Protein AF-A0A968AZ17-F1 (afdb_monomer)

Solvent-accessible surface area (backbone atoms only — not comparable to full-atom values): 11684 Å² total; per-residue (Å²): 136,88,80,82,86,45,74,70,58,54,53,54,56,58,63,70,72,42,86,79,53,79,82,77,58,51,73,64,55,53,50,48,54,55,47,54,65,56,59,78,67,60,72,82,71,73,66,76,46,82,66,56,56,70,47,70,56,89,92,46,80,37,34,79,52,66,47,74,27,47,61,72,67,39,52,66,96,50,84,89,48,69,64,54,40,57,52,38,44,73,64,47,32,74,69,53,42,45,52,51,51,48,54,35,46,64,44,46,31,44,32,30,43,35,59,71,48,73,63,53,53,49,48,54,51,47,33,34,72,79,69,66,51,78,67,39,32,34,26,40,31,76,66,44,98,94,45,53,48,66,56,56,50,55,39,44,79,71,64,30,58,22,39,28,36,34,21,77,51,42,47,52,33,50,76,68,71,41,49,67,58,53,51,53,31,33,49,55,37,41,75,70,76,26,47,50,46,71,42,66,81,74,133

Sequence (203 aa):
MTEHFNRRSFLKKSLITSTTTALGLSLEEKALLAQEVKKSTVPQQEGSSKGMPMGKIGNIRISRLFAGGNLISSFAHSRDLVYVSSLLRNYFTDDKVMETLEICEETGINTAILRLDNHCIGLLKKYRNERGGGIQWIAQIKIKEKDLTSEAKKAIDNGAVGAYVHGGVADSFVKKGQVELLGKAVDFIKQNKVIGGVAGHSV

Structure (mmCIF, N/CA/C/O backbone):
data_AF-A0A968AZ17-F1
#
_entry.id   AF-A0A968AZ17-F1
#
loop_
_atom_site.group_PDB
_atom_site.id
_atom_site.type_symbol
_atom_site.label_atom_id
_atom_site.label_alt_id
_atom_site.label_comp_id
_atom_site.label_asym_id
_atom_site.label_entity_id
_atom_site.label_seq_id
_atom_site.pdbx_PDB_ins_code
_atom_site.Cartn_x
_atom_site.Cartn_y
_atom_site.Cartn_z
_atom_site.occupancy
_atom_site.B_iso_or_equiv
_atom_site.auth_seq_id
_atom_site.auth_comp_id
_atom_site.auth_asym_id
_atom_site.auth_atom_id
_atom_site.pdbx_PDB_model_num
ATOM 1 N N . MET A 1 1 ? 38.442 28.275 -29.040 1.00 35.44 1 MET A N 1
ATOM 2 C CA . MET A 1 1 ? 37.810 26.953 -29.225 1.00 35.44 1 MET A CA 1
ATOM 3 C C . MET A 1 1 ? 37.487 26.415 -27.846 1.00 35.44 1 MET A C 1
ATOM 5 O O . MET A 1 1 ? 38.400 26.210 -27.060 1.00 35.44 1 MET A O 1
ATOM 9 N N . THR A 1 2 ? 36.210 26.318 -27.502 1.00 42.59 2 THR A N 1
ATOM 10 C CA . THR A 1 2 ? 35.730 25.832 -26.203 1.00 42.59 2 THR A CA 1
ATOM 11 C C . THR A 1 2 ? 35.634 24.309 -26.253 1.00 42.59 2 THR A C 1
ATOM 13 O O . THR A 1 2 ? 34.776 23.765 -26.942 1.00 42.59 2 THR A O 1
ATOM 16 N N . GLU A 1 3 ? 36.538 23.607 -25.566 1.00 47.56 3 GLU A N 1
ATOM 17 C CA . GLU A 1 3 ? 36.460 22.148 -25.452 1.00 47.56 3 GLU A CA 1
ATOM 18 C C . GLU A 1 3 ? 35.326 21.739 -24.502 1.00 47.56 3 GLU A C 1
ATOM 20 O O . GLU A 1 3 ? 35.290 22.121 -23.331 1.00 47.56 3 GLU A O 1
ATOM 25 N N . HIS A 1 4 ? 34.398 20.927 -25.008 1.00 49.03 4 HIS A N 1
ATOM 26 C CA . HIS A 1 4 ? 33.353 20.300 -24.209 1.00 49.03 4 HIS A CA 1
ATOM 27 C C . HIS A 1 4 ? 33.951 19.227 -23.286 1.00 49.03 4 HIS A C 1
ATOM 29 O O . HIS A 1 4 ? 34.273 18.117 -23.712 1.00 49.03 4 HIS A O 1
ATOM 35 N N . PHE A 1 5 ? 34.040 19.531 -21.991 1.00 52.06 5 PHE A N 1
ATOM 36 C CA . PHE A 1 5 ? 34.287 18.525 -20.962 1.00 52.06 5 PHE A CA 1
ATOM 37 C C . PHE A 1 5 ? 33.043 17.648 -20.775 1.00 52.06 5 PHE A C 1
ATOM 39 O O . PHE A 1 5 ? 31.981 18.122 -20.378 1.00 52.06 5 PHE A O 1
ATOM 46 N N . ASN A 1 6 ? 33.176 16.346 -21.033 1.00 66.00 6 ASN A N 1
ATOM 47 C CA . ASN A 1 6 ? 32.157 15.344 -20.724 1.00 66.00 6 ASN A CA 1
ATOM 48 C C . ASN A 1 6 ? 32.661 14.462 -19.568 1.00 66.00 6 ASN A C 1
ATOM 50 O O . ASN A 1 6 ? 33.834 14.088 -19.539 1.00 66.00 6 ASN A O 1
ATOM 54 N N . ARG A 1 7 ? 31.773 14.075 -18.638 1.00 64.19 7 ARG A N 1
ATOM 55 C CA . ARG A 1 7 ? 32.042 13.124 -17.536 1.00 64.19 7 ARG A CA 1
ATOM 56 C C . ARG A 1 7 ? 32.861 11.907 -17.977 1.00 64.19 7 ARG A C 1
ATOM 58 O O . ARG A 1 7 ? 33.731 11.452 -17.242 1.00 64.19 7 ARG A O 1
ATOM 65 N N . ARG A 1 8 ? 32.633 11.406 -19.195 1.00 62.12 8 ARG A N 1
ATOM 66 C CA . ARG A 1 8 ? 33.353 10.247 -19.742 1.00 62.12 8 ARG A CA 1
ATOM 67 C C . ARG A 1 8 ? 34.833 10.523 -20.037 1.00 62.12 8 ARG A C 1
ATOM 69 O O . ARG A 1 8 ? 35.646 9.616 -19.884 1.00 62.12 8 ARG A O 1
ATOM 76 N N . SER A 1 9 ? 35.196 11.742 -20.449 1.00 58.91 9 SER A N 1
ATOM 77 C CA . SER A 1 9 ? 36.600 12.117 -20.685 1.00 58.91 9 SER A CA 1
ATOM 78 C C . SER A 1 9 ? 37.332 12.410 -19.375 1.00 58.91 9 SER A C 1
ATOM 80 O O . SER A 1 9 ? 38.499 12.044 -19.241 1.00 58.91 9 SER A O 1
ATOM 82 N N . PHE A 1 10 ? 36.630 12.974 -18.387 1.00 66.19 10 PHE A N 1
ATOM 83 C CA . PHE A 1 10 ? 37.149 13.178 -17.035 1.00 66.19 10 PHE A CA 1
ATOM 84 C C . PHE A 1 10 ? 37.482 11.843 -16.351 1.00 66.19 10 PHE A C 1
ATOM 86 O O . PHE A 1 10 ? 38.617 11.638 -15.934 1.00 66.19 10 PHE A O 1
ATOM 93 N N . LEU A 1 11 ? 36.547 10.884 -16.349 1.00 63.28 11 LEU A N 1
ATOM 94 C CA . LEU A 1 11 ? 36.758 9.561 -15.746 1.00 63.28 11 LEU A CA 1
ATOM 95 C C . LEU A 1 11 ? 37.878 8.767 -16.434 1.00 63.28 11 LEU A C 1
ATOM 97 O O . LEU A 1 11 ? 38.681 8.127 -15.760 1.00 63.28 11 LEU A O 1
ATOM 101 N N . LYS A 1 12 ? 37.987 8.851 -17.768 1.00 53.62 12 LYS A N 1
ATOM 102 C CA . LYS A 1 12 ? 39.098 8.228 -18.506 1.00 53.62 12 LYS A CA 1
ATOM 103 C C . LYS A 1 12 ? 40.454 8.835 -18.151 1.00 53.62 12 LYS A C 1
ATOM 105 O O . LYS A 1 12 ? 41.420 8.090 -18.036 1.00 53.62 12 LYS A O 1
ATOM 110 N N . LYS A 1 13 ? 40.539 10.158 -17.962 1.00 53.31 13 LYS A N 1
ATOM 111 C CA . LYS A 1 13 ? 41.785 10.807 -17.526 1.00 53.31 13 LYS A CA 1
ATOM 112 C C . LYS A 1 13 ? 42.127 10.469 -16.069 1.00 53.31 13 LYS A C 1
ATOM 114 O O . LYS A 1 13 ? 43.294 10.238 -15.787 1.00 53.31 13 LYS A O 1
ATOM 119 N N . SER A 1 14 ? 41.141 10.338 -15.178 1.00 55.78 14 SER A N 1
ATOM 120 C CA . SER A 1 14 ? 41.369 9.918 -13.782 1.00 55.78 14 SER A CA 1
ATOM 121 C C . SER A 1 14 ? 41.824 8.459 -13.631 1.00 55.78 14 SER A C 1
ATOM 123 O O . SER A 1 14 ? 42.525 8.147 -12.675 1.00 55.78 14 SER A O 1
ATOM 125 N N . LEU A 1 15 ? 41.476 7.576 -14.574 1.00 48.19 15 LEU A N 1
ATOM 126 C CA . LEU A 1 15 ? 41.877 6.159 -14.573 1.00 48.19 15 LEU A CA 1
ATOM 127 C C . LEU A 1 15 ? 43.318 5.907 -15.043 1.00 48.19 15 LEU A C 1
ATOM 129 O O . LEU A 1 15 ? 43.859 4.837 -14.788 1.00 48.19 15 LEU A O 1
ATOM 133 N N . ILE A 1 16 ? 43.946 6.861 -15.734 1.00 50.88 16 ILE A N 1
ATOM 134 C CA . ILE A 1 16 ? 45.327 6.703 -16.222 1.00 50.88 16 ILE A CA 1
ATOM 135 C C . ILE A 1 16 ? 46.339 7.164 -15.157 1.00 50.88 16 ILE A C 1
ATOM 137 O O . ILE A 1 16 ? 47.470 6.687 -15.132 1.00 50.88 16 ILE A O 1
ATOM 141 N N . THR A 1 17 ? 45.925 8.013 -14.211 1.00 46.31 17 THR A N 1
ATOM 142 C CA . THR A 1 17 ? 46.778 8.510 -13.115 1.00 46.31 17 THR A CA 1
ATOM 143 C C . THR A 1 17 ? 46.821 7.580 -11.890 1.00 46.31 17 THR A C 1
ATOM 145 O O . THR A 1 17 ? 47.506 7.881 -10.918 1.00 46.31 17 THR A O 1
ATOM 148 N N . SER A 1 18 ? 46.095 6.457 -11.893 1.00 49.00 18 SER A N 1
ATOM 149 C CA . SER A 1 18 ? 45.867 5.624 -10.700 1.00 49.00 18 SER A CA 1
ATOM 150 C C . SER A 1 18 ? 46.716 4.351 -10.609 1.00 49.00 18 SER A C 1
ATOM 152 O O . SER A 1 18 ? 46.566 3.600 -9.640 1.00 49.00 18 SER A O 1
ATOM 154 N N . THR A 1 19 ? 47.672 4.116 -11.515 1.00 46.34 19 THR A N 1
ATOM 155 C CA . THR A 1 19 ? 48.590 2.960 -11.410 1.00 46.34 19 THR A CA 1
ATOM 156 C C . THR A 1 19 ? 49.471 2.984 -10.150 1.00 46.34 19 THR A C 1
ATOM 158 O O . THR 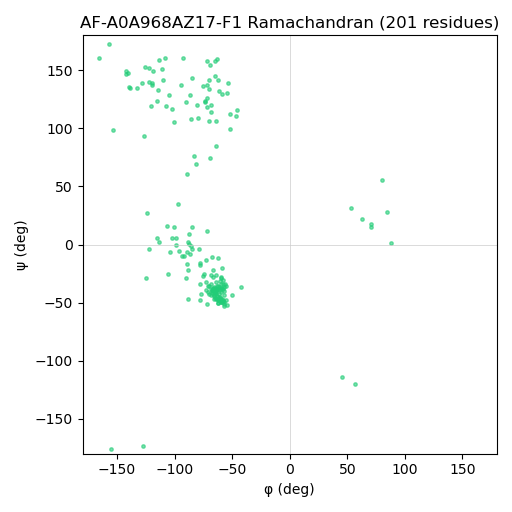A 1 19 ? 50.041 1.959 -9.790 1.00 46.34 19 THR A O 1
ATOM 161 N N . THR A 1 20 ? 49.513 4.096 -9.408 1.00 48.19 20 THR A N 1
ATOM 162 C CA . THR A 1 20 ? 50.185 4.227 -8.101 1.00 48.19 20 THR A CA 1
ATOM 163 C C . THR A 1 20 ? 49.263 4.102 -6.875 1.00 48.19 20 THR A C 1
ATOM 165 O O . THR A 1 20 ? 49.753 4.137 -5.749 1.00 48.19 20 THR A O 1
ATOM 168 N N . THR A 1 21 ? 47.948 3.893 -7.033 1.00 52.44 21 THR A N 1
ATOM 169 C CA . THR A 1 21 ? 46.980 3.902 -5.902 1.00 52.44 21 THR A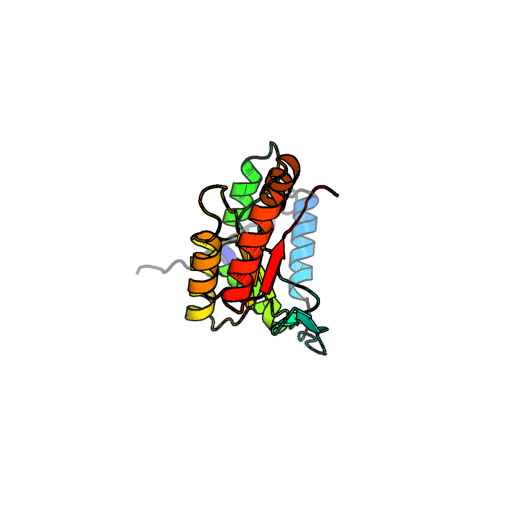 CA 1
ATOM 170 C C . THR A 1 21 ? 46.577 2.529 -5.349 1.00 52.44 21 THR A C 1
ATOM 172 O O . THR A 1 21 ? 45.763 2.453 -4.436 1.00 52.44 21 THR A O 1
ATOM 175 N N . ALA A 1 22 ? 47.171 1.421 -5.803 1.00 51.72 22 ALA A N 1
ATOM 176 C CA . ALA A 1 22 ? 46.832 0.089 -5.275 1.00 51.72 22 ALA A CA 1
ATOM 177 C C . ALA A 1 22 ? 47.372 -0.193 -3.849 1.00 51.72 22 ALA A C 1
ATOM 179 O O . ALA A 1 22 ? 46.952 -1.158 -3.197 1.00 51.72 22 ALA A O 1
ATOM 180 N N . LEU A 1 23 ? 48.298 0.633 -3.346 1.00 53.28 23 LEU A N 1
ATOM 181 C CA . LEU A 1 23 ? 48.961 0.427 -2.051 1.00 53.28 23 LEU A CA 1
ATOM 182 C C . LEU A 1 23 ? 48.228 1.064 -0.855 1.00 53.28 23 LEU A C 1
ATOM 184 O O . LEU A 1 23 ? 48.498 0.666 0.272 1.00 53.28 23 LEU A O 1
ATOM 188 N N . GLY A 1 24 ? 47.294 1.995 -1.083 1.00 56.09 24 GLY A N 1
ATOM 189 C CA . GLY A 1 24 ? 46.570 2.710 -0.017 1.00 56.09 24 GLY A CA 1
ATOM 190 C C . GLY A 1 24 ? 45.126 2.261 0.221 1.00 56.09 24 GLY A C 1
ATOM 191 O O . GLY A 1 24 ? 44.497 2.736 1.159 1.00 56.09 24 GLY A O 1
ATOM 192 N N . LEU A 1 25 ? 44.593 1.367 -0.617 1.00 61.06 25 LEU A N 1
ATOM 193 C CA . LEU A 1 25 ? 43.201 0.929 -0.511 1.00 61.06 25 LEU A CA 1
ATOM 194 C C . LEU A 1 25 ? 43.012 -0.034 0.660 1.00 61.06 25 LEU A C 1
ATOM 196 O O . LEU A 1 25 ? 43.799 -0.978 0.834 1.00 61.06 25 LEU A O 1
ATOM 200 N N . SER A 1 26 ? 41.934 0.176 1.415 1.00 73.19 26 SER A N 1
ATOM 201 C CA . SER A 1 26 ? 41.523 -0.744 2.473 1.00 73.19 26 SER A CA 1
ATOM 202 C C . SER A 1 26 ? 41.165 -2.114 1.881 1.00 73.19 26 SER A C 1
ATOM 204 O O . SER A 1 26 ? 40.875 -2.256 0.688 1.00 73.19 26 SER A O 1
ATOM 206 N N . LEU A 1 27 ? 41.182 -3.159 2.711 1.00 70.62 27 LEU A N 1
ATOM 207 C CA . LEU A 1 27 ? 40.769 -4.497 2.275 1.00 70.62 27 LEU A CA 1
ATOM 208 C C . LEU A 1 27 ? 39.324 -4.505 1.749 1.00 70.62 27 LEU A C 1
ATOM 210 O O . LEU A 1 27 ? 39.022 -5.255 0.823 1.00 70.62 27 LEU A O 1
ATOM 214 N N . GLU A 1 28 ? 38.465 -3.633 2.280 1.00 64.62 28 GLU A N 1
ATOM 215 C CA . GLU A 1 28 ? 37.084 -3.470 1.826 1.00 64.62 28 GLU A CA 1
ATOM 216 C C . GLU A 1 28 ? 37.003 -2.822 0.443 1.00 64.62 28 GLU A C 1
ATOM 218 O O . GLU A 1 28 ? 36.273 -3.318 -0.410 1.00 64.62 28 GLU A O 1
ATOM 223 N N . GLU A 1 29 ? 37.795 -1.783 0.165 1.00 66.25 29 GLU A N 1
ATOM 224 C CA . GLU A 1 29 ? 37.848 -1.166 -1.169 1.00 66.25 29 GLU A CA 1
ATOM 225 C C . GLU A 1 29 ? 38.416 -2.129 -2.215 1.00 66.25 29 GLU A C 1
ATOM 227 O O . GLU A 1 29 ? 37.909 -2.208 -3.334 1.00 66.25 29 GLU A O 1
ATOM 232 N N . LYS A 1 30 ? 39.420 -2.932 -1.845 1.00 71.19 30 LYS A N 1
ATOM 233 C CA . LYS A 1 30 ? 39.943 -3.996 -2.715 1.00 71.19 30 LYS A CA 1
ATOM 234 C C . LYS A 1 30 ? 38.895 -5.080 -2.975 1.00 71.19 30 LYS A C 1
ATOM 236 O O . LYS A 1 30 ? 38.782 -5.550 -4.107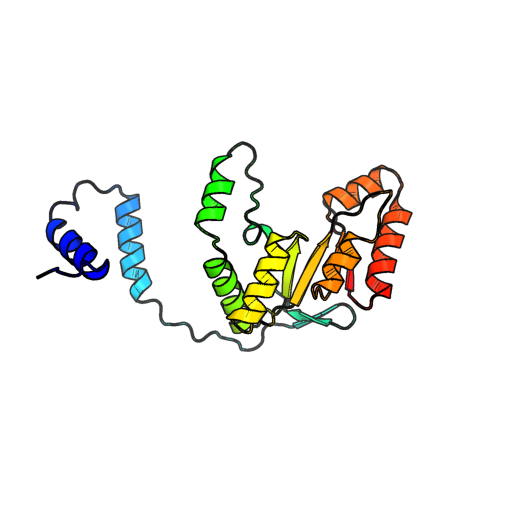 1.00 71.19 30 LYS A O 1
ATOM 241 N N . ALA A 1 31 ? 38.109 -5.451 -1.964 1.00 71.12 31 ALA A N 1
ATOM 242 C CA . ALA A 1 31 ? 37.016 -6.409 -2.108 1.00 71.12 31 ALA A CA 1
ATOM 243 C C . ALA A 1 31 ? 35.866 -5.858 -2.972 1.00 71.12 31 ALA A C 1
ATOM 245 O O . ALA A 1 31 ? 35.345 -6.587 -3.815 1.00 71.12 31 ALA A O 1
ATOM 246 N N . LEU A 1 32 ? 35.522 -4.574 -2.823 1.00 64.81 32 LEU A N 1
ATOM 247 C CA . LEU A 1 32 ? 34.521 -3.863 -3.627 1.00 64.81 32 LEU A CA 1
ATOM 248 C C . LEU A 1 32 ? 34.933 -3.761 -5.098 1.00 64.81 32 LEU A C 1
ATOM 250 O O . LEU A 1 32 ? 34.141 -4.106 -5.972 1.00 64.81 32 LEU A O 1
ATOM 254 N N . LEU A 1 33 ? 36.181 -3.380 -5.380 1.00 71.38 33 LEU A N 1
ATOM 255 C CA . LEU A 1 33 ? 36.714 -3.334 -6.746 1.00 71.38 33 LEU A CA 1
ATOM 256 C C . LEU A 1 33 ? 36.765 -4.731 -7.380 1.00 71.38 33 LEU A C 1
ATOM 258 O O . LEU A 1 33 ? 36.397 -4.905 -8.543 1.00 71.38 33 LEU A O 1
ATOM 262 N N . ALA A 1 34 ? 37.150 -5.752 -6.609 1.00 67.81 34 ALA A N 1
ATOM 263 C CA . ALA A 1 34 ? 37.092 -7.140 -7.062 1.00 67.81 34 ALA A CA 1
ATOM 264 C C . ALA A 1 34 ? 35.647 -7.600 -7.336 1.00 67.81 34 ALA A C 1
ATOM 266 O O . ALA A 1 34 ? 35.420 -8.392 -8.253 1.00 67.81 34 ALA A O 1
ATOM 267 N N . GLN A 1 35 ? 34.661 -7.089 -6.588 1.00 60.22 35 GLN A N 1
ATOM 268 C CA . GLN A 1 35 ? 33.237 -7.329 -6.828 1.00 60.22 35 GLN A CA 1
ATOM 269 C C . GLN A 1 35 ? 32.709 -6.584 -8.060 1.00 60.22 35 GLN A C 1
ATOM 271 O O . GLN A 1 35 ? 31.932 -7.174 -8.807 1.00 60.22 35 GLN A O 1
ATOM 276 N N . GLU A 1 36 ? 33.132 -5.344 -8.319 1.00 54.97 36 GLU A N 1
ATOM 277 C CA . GLU A 1 36 ? 32.738 -4.577 -9.514 1.00 54.97 36 GLU A CA 1
ATOM 278 C C . GLU A 1 36 ? 33.240 -5.223 -10.809 1.00 54.97 36 GLU A C 1
ATOM 280 O O . GLU A 1 36 ? 32.475 -5.365 -11.769 1.00 54.97 36 GLU A O 1
ATOM 285 N N . VAL A 1 37 ? 34.485 -5.711 -10.819 1.00 55.59 37 VAL A N 1
ATOM 286 C CA . VAL A 1 37 ? 35.038 -6.470 -11.955 1.00 55.59 37 VAL A CA 1
ATOM 287 C C . VAL A 1 37 ? 34.252 -7.769 -12.177 1.00 55.59 37 VAL A C 1
ATOM 289 O O . VAL A 1 37 ? 33.993 -8.147 -13.318 1.00 55.59 37 VAL A O 1
ATOM 292 N N . LYS A 1 38 ? 33.779 -8.417 -11.104 1.00 47.28 38 LYS A N 1
ATOM 293 C CA . LYS A 1 38 ? 32.927 -9.617 -11.179 1.00 47.28 38 LYS A CA 1
ATOM 294 C C . LYS A 1 38 ? 31.480 -9.318 -11.594 1.00 47.28 38 LYS A C 1
ATOM 296 O O . LYS A 1 38 ? 30.813 -10.186 -12.145 1.00 47.28 38 LYS A O 1
ATOM 301 N N . LYS A 1 39 ? 30.983 -8.101 -11.350 1.00 45.16 39 LYS A N 1
ATOM 302 C CA . LYS A 1 39 ? 29.610 -7.686 -11.690 1.00 45.16 39 LYS A CA 1
ATOM 303 C C . LYS A 1 39 ? 29.432 -7.365 -13.176 1.00 45.16 39 LYS A C 1
ATOM 305 O O . LYS A 1 39 ? 28.306 -7.349 -13.660 1.00 45.16 39 LYS A O 1
ATOM 310 N N . SER A 1 40 ? 30.533 -7.166 -13.904 1.00 44.47 40 SER A N 1
ATOM 311 C CA . SER A 1 40 ? 30.528 -6.895 -15.350 1.00 44.47 40 SER A CA 1
ATOM 312 C C . SER A 1 40 ? 30.330 -8.154 -16.210 1.00 44.47 40 SER A C 1
ATOM 314 O O . SER A 1 40 ? 30.201 -8.054 -17.425 1.00 44.47 40 SER A O 1
ATOM 316 N N . THR A 1 41 ? 30.268 -9.335 -15.587 1.00 39.88 41 THR A N 1
ATOM 317 C CA . THR A 1 41 ? 29.992 -10.628 -16.234 1.00 39.88 41 THR A CA 1
ATOM 318 C C . THR A 1 41 ? 28.804 -11.353 -15.606 1.00 39.88 41 THR A C 1
ATOM 320 O O . THR A 1 41 ? 28.725 -12.578 -15.670 1.00 39.88 41 THR A O 1
ATOM 323 N N . VAL A 1 42 ? 27.851 -10.626 -15.009 1.00 39.91 42 VAL A N 1
ATOM 324 C CA . VAL A 1 42 ? 26.532 -11.211 -14.735 1.00 39.91 42 VAL A CA 1
ATOM 325 C C . VAL A 1 42 ? 25.872 -11.421 -16.099 1.00 39.91 42 VAL A C 1
ATOM 327 O O . VAL A 1 42 ? 25.623 -10.428 -16.787 1.00 39.91 42 VAL A O 1
ATOM 330 N N . PRO A 1 43 ? 25.617 -12.670 -16.538 1.00 40.50 43 PRO A N 1
ATOM 331 C CA . PRO A 1 43 ? 24.778 -12.888 -17.703 1.00 40.50 43 PRO A CA 1
ATOM 332 C C . PRO A 1 43 ? 23.468 -12.171 -17.415 1.00 40.50 43 PRO A C 1
ATOM 334 O O . PRO A 1 43 ? 22.923 -12.338 -16.323 1.00 40.50 43 PRO A O 1
ATOM 337 N N . GLN A 1 44 ? 23.001 -11.355 -18.355 1.00 40.53 44 GLN A N 1
ATOM 338 C CA . GLN A 1 44 ? 21.656 -10.806 -18.323 1.00 40.53 44 GLN A CA 1
ATOM 339 C C . GLN A 1 44 ? 20.722 -12.002 -18.134 1.00 40.53 44 GLN A C 1
ATOM 341 O O . GLN A 1 44 ? 20.530 -12.793 -19.055 1.00 40.53 44 GLN A O 1
ATOM 346 N N . GLN A 1 45 ? 20.277 -12.227 -16.894 1.00 42.50 45 GLN A N 1
ATOM 347 C CA . GLN A 1 45 ? 19.336 -13.289 -16.603 1.00 42.50 45 GLN A CA 1
ATOM 348 C C . GLN A 1 45 ? 18.090 -12.877 -17.361 1.00 42.50 45 GLN A C 1
ATOM 350 O O . GLN A 1 45 ? 17.427 -11.917 -16.975 1.00 42.50 45 GLN A O 1
ATOM 355 N N . GLU A 1 46 ? 17.814 -13.562 -18.471 1.00 43.16 46 GLU A N 1
ATOM 356 C CA . GLU A 1 46 ? 16.477 -13.596 -19.035 1.00 43.16 46 GLU A CA 1
ATOM 357 C C . GLU A 1 46 ? 15.556 -13.883 -17.857 1.00 43.16 46 GLU A C 1
ATOM 359 O O . GLU A 1 46 ? 15.656 -14.942 -17.226 1.00 43.16 46 GLU A O 1
ATOM 364 N N . GLY A 1 47 ? 14.764 -12.880 -17.473 1.00 43.81 47 GLY A N 1
ATOM 365 C CA . GLY A 1 47 ? 13.849 -12.994 -16.358 1.00 43.81 47 GLY A CA 1
ATOM 366 C C . GLY A 1 47 ? 13.032 -14.250 -16.591 1.00 43.81 47 GLY A C 1
ATOM 367 O O . GLY A 1 47 ? 12.274 -14.337 -17.556 1.00 43.81 47 GLY A O 1
ATOM 368 N N . SER A 1 48 ? 13.231 -15.255 -15.742 1.00 48.22 48 SER A N 1
ATOM 369 C CA . SER A 1 48 ? 12.414 -16.458 -15.739 1.00 48.22 48 SER A CA 1
ATOM 370 C C . SER A 1 48 ? 11.026 -16.056 -15.240 1.00 48.22 48 SER A C 1
ATOM 372 O O . SER A 1 48 ? 10.634 -16.368 -14.119 1.00 48.22 48 SER A O 1
ATOM 374 N N . SER A 1 49 ? 10.253 -15.379 -16.085 1.00 52.66 49 SER A N 1
ATOM 375 C CA . SER A 1 49 ? 8.838 -15.074 -15.882 1.00 52.66 49 SER A CA 1
ATOM 376 C C . SER A 1 49 ? 7.963 -16.325 -16.022 1.00 52.66 49 SER A C 1
ATOM 378 O O . SER A 1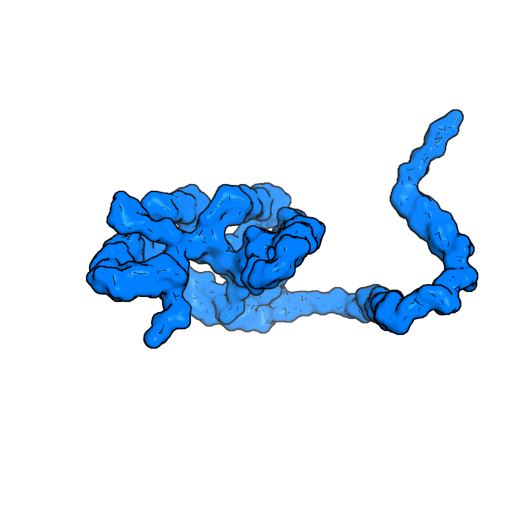 49 ? 6.735 -16.228 -16.048 1.00 52.66 49 SER A O 1
ATOM 380 N N . LYS A 1 50 ? 8.567 -17.527 -16.071 1.00 58.28 50 LYS A N 1
ATOM 381 C CA . LYS A 1 50 ? 7.863 -18.807 -15.980 1.00 58.28 50 LYS A CA 1
ATOM 382 C C . LYS A 1 50 ? 7.193 -18.940 -14.610 1.00 58.28 50 LYS A C 1
ATOM 384 O O . LYS A 1 50 ? 7.704 -19.575 -13.696 1.00 58.28 50 LYS A O 1
ATOM 389 N N . GLY A 1 51 ? 5.997 -18.365 -14.530 1.00 73.25 51 GLY A N 1
ATOM 390 C CA . GLY A 1 51 ? 4.956 -18.720 -13.582 1.00 73.25 51 GLY A CA 1
ATOM 391 C C . GLY A 1 51 ? 5.117 -18.138 -12.187 1.00 73.25 51 GLY A C 1
ATOM 392 O O . GLY A 1 51 ? 5.046 -18.914 -11.239 1.00 73.25 51 GLY A O 1
ATOM 393 N N . MET A 1 52 ? 5.248 -16.807 -12.040 1.00 92.31 52 MET A N 1
ATOM 394 C CA . MET A 1 52 ? 5.007 -16.163 -10.737 1.00 92.31 52 MET A CA 1
ATOM 395 C C . MET A 1 52 ? 3.705 -16.734 -10.152 1.00 92.31 52 MET A C 1
ATOM 397 O O . MET A 1 52 ? 2.644 -16.566 -10.768 1.00 92.31 52 MET A O 1
ATOM 401 N N . PRO A 1 53 ? 3.751 -17.445 -9.009 1.00 94.81 53 PRO A N 1
ATOM 402 C CA . PRO A 1 53 ? 2.548 -18.019 -8.443 1.00 94.81 53 PRO A CA 1
ATOM 403 C C . PRO A 1 53 ? 1.573 -16.898 -8.107 1.00 94.81 53 PRO A C 1
ATOM 405 O O . PRO A 1 53 ? 1.939 -15.908 -7.476 1.00 94.81 53 PRO A O 1
ATOM 408 N N . MET A 1 54 ? 0.321 -17.058 -8.521 1.00 95.94 54 MET A N 1
ATOM 409 C CA . MET A 1 54 ? -0.725 -16.068 -8.286 1.00 95.94 54 MET A CA 1
ATOM 410 C C . MET A 1 54 ? -1.740 -16.609 -7.283 1.00 95.94 54 MET A C 1
ATOM 412 O O . MET A 1 54 ? -1.974 -17.813 -7.176 1.00 95.94 54 MET A O 1
ATOM 416 N N . GLY A 1 55 ? -2.362 -15.703 -6.546 1.00 95.81 55 GLY A N 1
ATOM 417 C CA . GLY A 1 55 ? -3.537 -15.947 -5.728 1.00 95.81 55 GLY A CA 1
ATOM 418 C C . GLY A 1 55 ? -4.637 -14.944 -6.048 1.00 95.81 55 GLY A C 1
ATOM 419 O O . GLY A 1 55 ? -4.531 -14.132 -6.973 1.00 95.81 55 GLY A O 1
ATOM 420 N N . LYS A 1 56 ? -5.704 -15.000 -5.254 1.00 96.19 56 LYS A N 1
ATOM 421 C CA . LYS A 1 56 ? -6.802 -14.043 -5.312 1.00 96.19 56 LYS A CA 1
ATOM 422 C C . LYS A 1 56 ? -7.135 -13.572 -3.903 1.00 96.19 56 LYS A C 1
ATOM 424 O O . LYS A 1 56 ? -7.246 -14.400 -3.002 1.00 96.19 56 LYS A O 1
ATOM 429 N N . ILE A 1 57 ? -7.318 -12.269 -3.727 1.00 94.69 57 ILE A N 1
ATOM 430 C CA . ILE A 1 57 ? -7.933 -11.693 -2.526 1.00 94.69 57 ILE A CA 1
ATOM 431 C C . ILE A 1 57 ? -9.163 -10.932 -3.010 1.00 94.69 57 ILE A C 1
ATOM 433 O O . ILE A 1 57 ? -9.052 -10.044 -3.850 1.00 94.69 57 ILE A O 1
ATOM 437 N N . GLY A 1 58 ? -10.353 -11.322 -2.552 1.00 92.25 58 GLY A N 1
ATOM 438 C CA . GLY A 1 58 ? -11.603 -10.786 -3.093 1.00 92.25 58 GLY A CA 1
ATOM 439 C C . GLY A 1 58 ? -11.713 -10.998 -4.609 1.00 92.25 58 GLY A C 1
ATOM 440 O O . GLY A 1 58 ? -11.700 -12.131 -5.096 1.00 92.25 58 GLY A O 1
ATOM 441 N N . ASN A 1 59 ? -11.829 -9.908 -5.366 1.00 91.00 59 ASN A N 1
ATOM 442 C CA . ASN A 1 59 ? -11.900 -9.904 -6.829 1.00 91.00 59 ASN A CA 1
ATOM 443 C C . ASN A 1 59 ? -10.537 -9.709 -7.522 1.00 91.00 59 ASN A C 1
ATOM 445 O O . ASN A 1 59 ? -10.470 -9.930 -8.730 1.00 91.00 59 ASN A O 1
ATOM 449 N N . ILE A 1 60 ? -9.468 -9.361 -6.800 1.00 95.38 60 ILE A N 1
ATOM 450 C CA . ILE A 1 60 ? -8.176 -9.018 -7.408 1.00 95.38 60 ILE A CA 1
ATOM 451 C C . ILE A 1 60 ? -7.221 -10.214 -7.475 1.00 95.38 60 ILE A C 1
ATOM 453 O O . ILE A 1 60 ? -7.111 -11.002 -6.532 1.00 95.38 60 ILE A O 1
ATOM 457 N N . ARG A 1 61 ? -6.528 -10.359 -8.612 1.00 96.31 61 ARG A N 1
ATOM 458 C CA . ARG A 1 61 ? -5.485 -11.372 -8.834 1.00 96.31 61 ARG A CA 1
ATOM 459 C C . ARG A 1 61 ? -4.135 -10.790 -8.425 1.00 96.31 61 ARG A C 1
ATOM 461 O O . ARG A 1 61 ? -3.714 -9.775 -8.976 1.00 96.31 61 ARG A O 1
ATOM 468 N N . ILE A 1 62 ? -3.451 -11.450 -7.499 1.00 96.88 62 ILE A N 1
ATOM 469 C CA . ILE A 1 62 ? -2.258 -10.920 -6.827 1.00 96.88 62 ILE A CA 1
ATOM 470 C C . ILE A 1 62 ? -1.113 -11.934 -6.910 1.00 96.88 62 ILE A C 1
ATOM 472 O O . ILE A 1 62 ? -1.348 -13.131 -6.747 1.00 96.88 62 ILE A O 1
ATOM 476 N N . SER A 1 63 ? 0.115 -11.480 -7.154 1.00 97.19 63 SER A N 1
ATOM 477 C CA . SER A 1 63 ? 1.332 -12.304 -7.082 1.00 97.19 63 SER A CA 1
ATOM 478 C C . SER A 1 63 ? 1.597 -12.799 -5.662 1.00 97.19 63 SER A C 1
ATOM 480 O O . SER A 1 63 ? 1.350 -12.085 -4.708 1.00 97.19 63 SER A O 1
ATOM 482 N N . ARG A 1 64 ? 2.125 -14.009 -5.458 1.00 95.19 64 ARG A N 1
ATOM 483 C CA . ARG A 1 64 ? 2.425 -14.529 -4.103 1.00 95.19 64 ARG A CA 1
ATOM 484 C C . ARG A 1 64 ? 3.564 -13.788 -3.391 1.00 95.19 64 ARG A C 1
ATOM 486 O O . ARG A 1 64 ? 3.738 -13.979 -2.192 1.00 95.19 64 ARG A O 1
ATOM 493 N N . LEU A 1 65 ? 4.292 -12.937 -4.111 1.00 95.69 65 LEU A N 1
ATOM 494 C CA . LEU A 1 65 ? 5.286 -12.001 -3.595 1.00 95.69 65 LEU A CA 1
ATOM 495 C C . LEU A 1 65 ? 4.869 -10.568 -3.942 1.00 95.69 65 LEU A C 1
ATOM 497 O O . LEU A 1 65 ? 4.389 -10.332 -5.051 1.00 95.69 65 LEU A O 1
ATOM 501 N N . PHE A 1 66 ? 5.009 -9.633 -2.999 1.00 96.19 66 PHE A N 1
ATOM 502 C CA . PHE A 1 66 ? 4.619 -8.229 -3.167 1.00 96.19 66 PHE A CA 1
ATOM 503 C C . PHE A 1 66 ? 5.846 -7.322 -3.013 1.00 96.19 66 PHE A C 1
ATOM 505 O O . PHE A 1 66 ? 6.735 -7.612 -2.210 1.00 96.19 66 PHE A O 1
ATOM 512 N N . ALA A 1 67 ? 5.859 -6.181 -3.701 1.00 95.75 67 ALA A N 1
ATOM 513 C CA . ALA A 1 67 ? 6.849 -5.135 -3.456 1.00 95.75 67 ALA A CA 1
ATOM 514 C C . ALA A 1 67 ? 6.537 -4.393 -2.139 1.00 95.75 67 ALA A C 1
ATOM 516 O O . ALA A 1 67 ? 5.444 -3.849 -1.955 1.00 95.75 67 ALA A O 1
ATOM 517 N N . GLY A 1 68 ? 7.488 -4.384 -1.201 1.00 92.88 68 GLY A N 1
ATOM 518 C CA . GLY A 1 68 ? 7.350 -3.718 0.099 1.00 92.88 68 GLY A CA 1
ATOM 519 C C . GLY A 1 68 ? 7.705 -2.226 0.057 1.00 92.88 68 GLY A C 1
ATOM 520 O O . GLY A 1 68 ? 8.642 -1.819 -0.622 1.00 92.88 68 GLY A O 1
ATOM 521 N N . GLY A 1 69 ? 6.978 -1.400 0.818 1.00 88.56 69 GLY A N 1
ATOM 522 C CA . GLY A 1 69 ? 7.021 0.059 0.667 1.00 88.56 69 GLY A CA 1
ATOM 523 C C . GLY A 1 69 ? 7.944 0.867 1.581 1.00 88.56 69 GLY A C 1
ATOM 524 O O . GLY A 1 69 ? 8.040 2.077 1.391 1.00 88.56 69 GLY A O 1
ATOM 525 N N . ASN A 1 70 ? 8.622 0.277 2.571 1.00 85.62 70 ASN A N 1
ATOM 526 C CA . ASN A 1 70 ? 9.408 1.070 3.536 1.00 85.62 70 ASN A CA 1
ATOM 527 C C . ASN A 1 70 ? 10.548 1.846 2.859 1.00 85.62 70 ASN A C 1
ATOM 529 O O . ASN A 1 70 ? 10.634 3.063 3.013 1.00 85.62 70 ASN A O 1
ATOM 533 N N . LEU A 1 71 ? 11.356 1.162 2.043 1.00 83.44 71 LEU A N 1
ATOM 534 C CA . LEU A 1 71 ? 12.467 1.779 1.309 1.00 83.44 71 LEU A CA 1
ATOM 535 C C . LEU A 1 71 ? 11.965 2.741 0.226 1.00 83.44 71 LEU A C 1
ATOM 537 O O . LEU A 1 71 ? 12.502 3.832 0.081 1.00 83.44 71 LEU A O 1
ATOM 541 N N . ILE A 1 72 ? 10.866 2.377 -0.443 1.00 83.25 72 ILE A N 1
ATOM 542 C CA . ILE A 1 72 ? 10.173 3.214 -1.434 1.00 83.25 72 ILE A CA 1
ATOM 543 C C . ILE A 1 72 ? 9.695 4.533 -0.815 1.00 83.25 72 ILE A C 1
ATOM 545 O O . ILE A 1 72 ? 9.776 5.582 -1.437 1.00 83.25 72 ILE A O 1
ATOM 549 N N . SER A 1 73 ? 9.237 4.499 0.435 1.00 72.88 73 SER A N 1
ATOM 550 C CA . SER A 1 73 ? 8.817 5.695 1.171 1.00 72.88 73 SER A CA 1
ATOM 551 C C . SER A 1 73 ? 9.951 6.407 1.916 1.00 72.88 73 SER A C 1
ATOM 553 O O . SER A 1 73 ? 9.689 7.311 2.714 1.00 72.88 73 SER A O 1
ATOM 555 N N . SER A 1 74 ? 11.208 6.005 1.687 1.00 71.88 74 SER A N 1
ATOM 556 C CA . SER A 1 74 ? 12.392 6.534 2.377 1.00 71.88 74 SER A CA 1
ATOM 557 C C . SER A 1 74 ? 12.296 6.476 3.910 1.00 71.88 74 SER A C 1
ATOM 559 O O . SER A 1 74 ? 12.826 7.339 4.616 1.00 71.88 74 SER A O 1
ATOM 561 N N . PHE A 1 75 ? 11.592 5.474 4.443 1.00 68.94 75 PHE A N 1
ATOM 562 C CA . PHE A 1 75 ? 11.353 5.324 5.872 1.00 68.94 75 PHE A CA 1
ATOM 563 C C . PHE A 1 75 ? 12.174 4.163 6.444 1.00 68.94 75 PHE A C 1
ATOM 565 O O . PHE A 1 75 ? 11.988 3.007 6.061 1.00 68.94 75 PHE A O 1
ATOM 572 N N . ALA A 1 76 ? 13.058 4.471 7.395 1.00 72.38 76 ALA A N 1
ATOM 573 C CA . ALA A 1 76 ? 13.818 3.486 8.160 1.00 72.38 76 ALA A CA 1
ATOM 574 C C . ALA A 1 76 ? 13.428 3.507 9.636 1.00 72.38 76 ALA A C 1
ATOM 576 O O . ALA A 1 76 ? 13.441 4.552 10.284 1.00 72.38 76 ALA A O 1
ATOM 577 N N . HIS A 1 77 ? 13.193 2.323 10.198 1.00 71.94 77 HIS A N 1
ATOM 578 C CA . HIS A 1 77 ? 13.156 2.125 11.645 1.00 71.94 77 HIS A CA 1
ATOM 579 C C . HIS A 1 77 ? 14.585 1.990 12.193 1.00 71.94 77 HIS A C 1
ATOM 581 O O . HIS A 1 77 ? 15.001 0.909 12.595 1.00 71.94 77 HIS A O 1
ATOM 587 N N . SER A 1 78 ? 15.361 3.076 12.179 1.00 71.12 78 SER A N 1
ATOM 588 C CA . SER A 1 78 ? 16.794 3.045 12.513 1.00 71.12 78 SER A CA 1
ATOM 589 C C . SER A 1 78 ? 17.142 3.505 13.935 1.00 71.12 78 SER A C 1
ATOM 591 O O . SER A 1 78 ? 18.314 3.747 14.218 1.00 71.12 78 SER A O 1
ATOM 593 N N . ARG A 1 79 ? 16.149 3.592 14.839 1.00 74.62 79 ARG A N 1
ATOM 594 C CA . ARG A 1 79 ? 16.298 4.109 16.218 1.00 74.62 79 ARG A CA 1
ATOM 595 C C . ARG A 1 79 ? 17.116 5.413 16.210 1.00 74.62 79 ARG A C 1
ATOM 597 O O . ARG A 1 79 ? 16.670 6.382 15.605 1.00 74.62 79 ARG A O 1
ATOM 604 N N . ASP A 1 80 ? 18.308 5.404 16.804 1.00 76.88 80 ASP A N 1
ATOM 605 C CA . ASP A 1 80 ? 19.163 6.583 16.994 1.00 76.88 80 ASP A CA 1
ATOM 606 C C . ASP A 1 80 ? 20.062 6.901 15.783 1.00 76.88 80 ASP A C 1
ATOM 608 O O . ASP A 1 80 ? 20.758 7.916 15.761 1.00 76.88 80 ASP A O 1
ATOM 612 N N . LEU A 1 81 ? 20.056 6.066 14.736 1.00 78.62 81 LEU A N 1
ATOM 613 C CA . LEU A 1 81 ? 20.864 6.286 13.534 1.00 78.62 81 LEU A CA 1
ATOM 614 C C . LEU A 1 81 ? 20.149 7.248 12.575 1.00 78.62 81 LEU A C 1
ATOM 616 O O . LEU A 1 81 ? 19.578 6.846 11.554 1.00 78.62 81 LEU A O 1
ATOM 620 N N . VAL A 1 82 ? 20.189 8.539 12.911 1.00 74.81 82 VAL A N 1
ATOM 621 C CA . VAL A 1 82 ? 19.516 9.625 12.171 1.00 74.81 82 VAL A CA 1
ATOM 622 C C . VAL A 1 82 ? 19.967 9.699 10.703 1.00 74.81 82 VAL A C 1
ATOM 624 O O . VAL A 1 82 ? 19.158 9.979 9.817 1.00 74.81 82 VAL A O 1
ATOM 627 N N . TYR A 1 83 ? 21.233 9.379 10.413 1.00 81.38 83 TYR A N 1
ATOM 628 C CA . TYR A 1 83 ? 21.794 9.452 9.057 1.00 81.38 83 TYR A CA 1
ATOM 629 C C . TYR A 1 83 ? 21.184 8.438 8.075 1.00 81.38 83 TYR A C 1
ATOM 631 O O . TYR A 1 83 ? 21.226 8.663 6.865 1.00 81.38 83 TYR A O 1
ATOM 639 N N . VAL A 1 84 ? 20.591 7.341 8.563 1.00 81.62 84 VAL A N 1
ATOM 640 C CA . VAL A 1 84 ? 20.071 6.258 7.708 1.00 81.62 84 VAL A CA 1
ATOM 641 C C . VAL A 1 84 ? 18.936 6.757 6.821 1.00 81.62 84 VAL A C 1
ATOM 643 O O . VAL A 1 84 ? 18.896 6.438 5.638 1.00 81.62 84 VAL A O 1
ATOM 646 N N . SER A 1 85 ? 18.051 7.606 7.346 1.00 75.81 85 SER A N 1
ATOM 647 C CA . SER A 1 85 ? 16.967 8.186 6.542 1.00 75.81 85 SER A CA 1
ATOM 648 C C . SER A 1 85 ? 17.498 9.068 5.407 1.00 75.81 85 SER A C 1
ATOM 650 O O . SER A 1 85 ? 16.923 9.085 4.321 1.00 75.81 85 SER A O 1
ATOM 652 N N . SER A 1 86 ? 18.597 9.792 5.635 1.00 81.19 86 SER A N 1
ATOM 653 C CA . SER A 1 86 ? 19.249 10.598 4.598 1.00 81.19 86 SER A CA 1
ATOM 654 C C . SER A 1 86 ? 19.944 9.718 3.561 1.00 81.19 86 SER A C 1
ATOM 656 O O . SER A 1 86 ? 19.831 9.983 2.367 1.00 81.19 86 SER A O 1
ATOM 658 N N . LEU A 1 87 ? 20.615 8.647 3.989 1.00 85.00 87 LEU A N 1
ATOM 659 C CA . LEU A 1 87 ? 21.242 7.687 3.079 1.00 85.00 87 LEU A CA 1
ATOM 660 C C . LEU A 1 87 ? 20.200 7.025 2.167 1.00 85.00 87 LEU A C 1
ATOM 662 O O . LEU A 1 87 ? 20.384 6.985 0.953 1.00 85.00 87 LEU A O 1
ATOM 666 N N . LEU A 1 88 ? 19.079 6.578 2.741 1.00 84.50 88 LEU A N 1
ATOM 667 C CA . LEU A 1 88 ? 17.997 5.967 1.975 1.00 84.50 88 LEU A CA 1
ATOM 668 C C . LEU A 1 88 ? 17.420 6.923 0.934 1.00 84.50 88 LEU A C 1
ATOM 670 O O . LEU A 1 88 ? 17.278 6.514 -0.208 1.00 84.50 88 LEU A O 1
ATOM 674 N N . ARG A 1 89 ? 17.159 8.192 1.269 1.00 80.50 89 ARG A N 1
ATOM 675 C CA . ARG A 1 89 ? 16.647 9.168 0.285 1.00 80.50 89 ARG A CA 1
ATOM 676 C C . ARG A 1 89 ? 17.601 9.400 -0.884 1.00 80.50 89 ARG A C 1
ATOM 678 O O . ARG A 1 89 ? 17.149 9.608 -2.002 1.00 80.50 89 ARG A O 1
ATOM 685 N N . ASN A 1 90 ? 18.909 9.390 -0.627 1.00 86.69 90 ASN A N 1
ATOM 686 C CA . ASN A 1 90 ? 19.907 9.590 -1.679 1.00 86.69 90 ASN A CA 1
ATOM 687 C C . ASN A 1 90 ? 20.079 8.351 -2.569 1.00 86.69 90 ASN A C 1
ATOM 689 O O . ASN A 1 90 ? 20.452 8.487 -3.730 1.00 86.69 90 ASN A O 1
ATOM 693 N N . TYR A 1 91 ? 19.813 7.154 -2.040 1.00 87.50 91 TYR A N 1
ATOM 694 C CA . TYR A 1 91 ? 19.912 5.905 -2.795 1.00 87.50 91 TYR A CA 1
ATOM 695 C C . TYR A 1 91 ? 18.605 5.542 -3.520 1.00 87.50 91 TYR A C 1
ATOM 697 O O . TYR A 1 91 ? 18.613 5.222 -4.707 1.00 87.50 91 TYR A O 1
ATOM 705 N N . PHE A 1 92 ? 17.473 5.623 -2.820 1.00 89.25 92 PHE A N 1
ATOM 706 C CA . PHE A 1 92 ? 16.128 5.334 -3.319 1.00 89.25 92 PHE A CA 1
ATOM 707 C C . PHE A 1 92 ? 15.495 6.590 -3.918 1.00 89.25 92 PHE A C 1
ATOM 709 O O . PHE A 1 92 ? 14.466 7.077 -3.453 1.00 89.25 92 PHE A O 1
ATOM 716 N N . THR A 1 93 ? 16.137 7.125 -4.956 1.00 92.06 93 THR A N 1
ATOM 717 C CA . THR A 1 93 ? 15.556 8.195 -5.773 1.00 92.06 93 THR A CA 1
ATOM 718 C C . THR A 1 93 ? 14.314 7.690 -6.508 1.00 92.06 93 THR A C 1
ATOM 720 O O . THR A 1 93 ? 14.189 6.490 -6.756 1.00 92.06 93 THR A O 1
ATOM 723 N N . ASP A 1 94 ? 13.424 8.595 -6.925 1.00 93.25 94 ASP A N 1
ATOM 724 C CA . ASP A 1 94 ? 12.226 8.235 -7.698 1.00 93.25 94 ASP A CA 1
ATOM 725 C C . ASP A 1 94 ? 12.561 7.338 -8.898 1.00 93.25 94 ASP A C 1
ATOM 727 O O . ASP A 1 94 ? 11.892 6.335 -9.125 1.00 93.25 94 ASP A O 1
ATOM 731 N N . ASP A 1 95 ? 13.629 7.651 -9.637 1.00 94.56 95 ASP A N 1
ATOM 732 C CA . ASP A 1 95 ? 14.027 6.876 -10.814 1.00 94.56 95 ASP A CA 1
ATOM 733 C C . ASP A 1 95 ? 14.498 5.465 -10.457 1.00 94.56 95 ASP A C 1
ATOM 735 O O . ASP A 1 95 ? 14.176 4.521 -11.182 1.00 94.56 95 ASP A O 1
ATOM 739 N N . LYS A 1 96 ? 15.212 5.305 -9.334 1.00 94.75 96 LYS A N 1
ATOM 740 C CA . LYS A 1 96 ? 15.624 3.987 -8.833 1.00 94.75 96 LYS A CA 1
ATOM 741 C C . LYS A 1 96 ? 14.465 3.185 -8.280 1.00 94.75 96 LYS A C 1
ATOM 743 O O . LYS A 1 96 ? 14.415 1.967 -8.459 1.00 94.75 96 LYS A O 1
ATOM 748 N N . VAL A 1 97 ? 13.514 3.852 -7.642 1.00 95.19 97 VAL A N 1
ATOM 749 C CA . VAL A 1 97 ? 12.294 3.199 -7.193 1.00 95.19 97 VAL A CA 1
ATOM 750 C C . VAL A 1 97 ? 11.467 2.729 -8.390 1.00 95.19 97 VAL A C 1
ATOM 752 O O . VAL A 1 97 ? 11.056 1.575 -8.406 1.00 95.19 97 VAL A O 1
ATOM 755 N N . MET A 1 98 ? 11.269 3.566 -9.408 1.00 96.50 98 MET A N 1
ATOM 756 C CA . MET A 1 98 ? 10.542 3.186 -10.624 1.00 96.50 98 MET A CA 1
ATOM 757 C C . MET A 1 98 ? 11.222 2.034 -11.379 1.00 96.50 98 MET A C 1
ATOM 759 O O . MET A 1 98 ? 10.542 1.086 -11.746 1.00 96.50 98 MET A O 1
ATOM 763 N N . GLU A 1 99 ? 12.554 2.050 -11.509 1.00 96.31 99 GLU A N 1
ATOM 764 C CA . GLU A 1 99 ? 13.338 0.921 -12.053 1.00 96.31 99 GLU A CA 1
ATOM 765 C C . GLU A 1 99 ? 13.111 -0.372 -11.248 1.00 96.31 99 GLU A C 1
ATOM 767 O O . GLU A 1 99 ? 12.985 -1.457 -11.804 1.00 96.31 99 GLU A O 1
ATOM 772 N N . THR A 1 100 ? 12.990 -0.270 -9.922 1.00 95.94 100 THR A N 1
ATOM 773 C CA . THR A 1 100 ? 12.685 -1.431 -9.071 1.00 95.94 100 THR A CA 1
ATOM 774 C C . THR A 1 100 ? 11.268 -1.960 -9.312 1.00 95.94 100 THR A C 1
ATOM 776 O O . THR A 1 100 ? 11.063 -3.174 -9.306 1.00 95.94 100 THR A O 1
ATOM 779 N N . LEU A 1 101 ? 10.286 -1.074 -9.508 1.00 96.81 101 LEU A N 1
ATOM 780 C CA . LEU A 1 101 ? 8.906 -1.463 -9.816 1.00 96.81 101 LEU A CA 1
ATOM 781 C C . LEU A 1 101 ? 8.808 -2.124 -11.200 1.00 96.81 101 LEU A C 1
ATOM 783 O O . LEU A 1 101 ? 8.114 -3.129 -11.320 1.00 96.81 101 LEU A O 1
ATOM 787 N N . GLU A 1 102 ? 9.562 -1.642 -12.189 1.00 97.19 102 GLU A N 1
ATOM 788 C CA . GLU A 1 102 ? 9.700 -2.285 -13.505 1.00 97.19 102 GLU A CA 1
ATOM 789 C C . GLU A 1 102 ? 10.209 -3.713 -13.378 1.00 97.1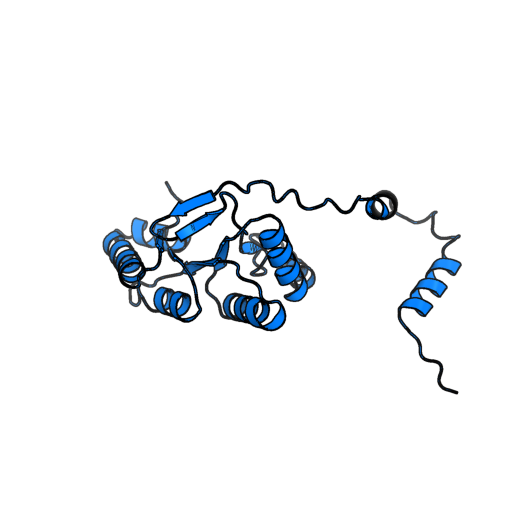9 102 GLU A C 1
ATOM 791 O O . GLU A 1 102 ? 9.548 -4.641 -13.834 1.00 97.19 102 GLU A O 1
ATOM 796 N N . ILE A 1 103 ? 11.330 -3.909 -12.680 1.00 96.06 103 ILE A N 1
ATOM 797 C CA . ILE A 1 103 ? 11.910 -5.243 -12.470 1.00 96.06 103 ILE A CA 1
ATOM 798 C C . ILE A 1 103 ? 10.907 -6.159 -11.752 1.00 96.06 103 ILE A C 1
ATOM 800 O O . ILE A 1 103 ? 10.802 -7.351 -12.049 1.00 96.06 103 ILE A O 1
ATOM 804 N N . CYS A 1 104 ? 10.1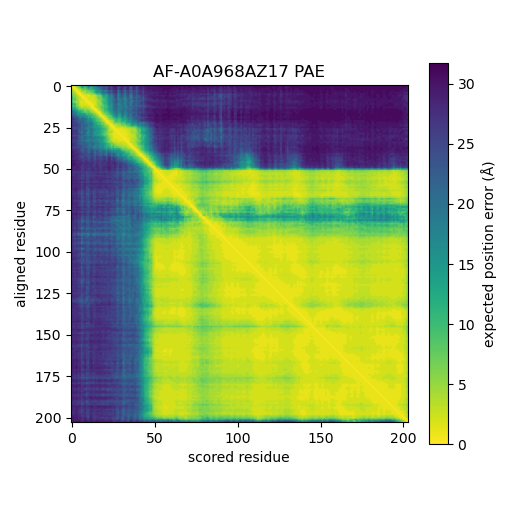38 -5.618 -10.803 1.00 96.12 104 CYS A N 1
ATOM 805 C CA . CYS A 1 104 ? 9.061 -6.359 -10.152 1.00 96.12 104 CYS A CA 1
ATOM 806 C C . CYS A 1 104 ? 8.013 -6.825 -11.180 1.00 96.12 104 CYS A C 1
ATOM 808 O O . CYS A 1 104 ? 7.689 -8.012 -11.220 1.00 96.12 104 CYS A O 1
ATOM 810 N N . GLU A 1 105 ? 7.525 -5.937 -12.044 1.00 96.06 105 GLU A N 1
ATOM 811 C CA . GLU A 1 105 ? 6.544 -6.291 -13.078 1.00 96.06 105 GLU A CA 1
ATOM 812 C C . GLU A 1 105 ? 7.106 -7.275 -14.116 1.00 96.06 105 GLU A C 1
ATOM 814 O O . GLU A 1 105 ? 6.446 -8.269 -14.429 1.00 96.06 105 GLU A O 1
ATOM 819 N N . GLU A 1 106 ? 8.344 -7.082 -14.576 1.00 95.44 106 GLU A N 1
ATOM 820 C CA . GLU A 1 106 ? 9.050 -7.980 -15.506 1.00 95.44 106 GLU A CA 1
ATOM 821 C C . GLU A 1 106 ? 9.226 -9.398 -14.937 1.00 95.44 106 GLU A C 1
ATOM 823 O O . GLU A 1 106 ? 9.191 -10.391 -15.669 1.00 95.44 106 GLU A O 1
ATOM 828 N N . THR A 1 107 ? 9.360 -9.513 -13.614 1.00 95.19 107 THR A N 1
ATOM 829 C CA . THR A 1 107 ? 9.443 -10.798 -12.898 1.00 95.19 107 THR A CA 1
ATOM 830 C C . THR A 1 107 ? 8.074 -11.364 -12.497 1.00 95.19 107 THR A C 1
ATOM 832 O O . THR A 1 107 ? 7.989 -12.435 -11.889 1.00 95.19 107 THR A O 1
ATOM 835 N N . GLY A 1 108 ? 6.982 -10.689 -12.866 1.00 95.62 108 GLY A N 1
ATOM 836 C CA . GLY A 1 108 ? 5.601 -11.114 -12.633 1.00 95.62 108 GLY A CA 1
ATOM 837 C C . GLY A 1 108 ? 5.005 -10.681 -11.290 1.00 95.62 108 GLY A C 1
ATOM 838 O O . GLY A 1 108 ? 3.848 -11.014 -11.012 1.00 95.62 108 GLY A O 1
ATOM 839 N N . ILE A 1 109 ? 5.742 -9.940 -10.454 1.00 97.19 109 ILE A N 1
ATOM 840 C CA . ILE A 1 109 ? 5.181 -9.283 -9.266 1.00 97.19 109 ILE A CA 1
ATOM 841 C C . ILE A 1 109 ? 4.248 -8.177 -9.745 1.00 97.19 109 ILE A C 1
ATOM 843 O O . ILE A 1 109 ? 4.670 -7.239 -10.409 1.00 97.19 109 ILE A O 1
ATOM 847 N N . ASN A 1 110 ? 2.974 -8.252 -9.371 1.00 97.56 110 ASN A N 1
ATOM 848 C CA . ASN A 1 110 ? 1.971 -7.314 -9.874 1.00 97.56 110 ASN A CA 1
ATOM 849 C C . ASN A 1 110 ? 1.401 -6.384 -8.802 1.00 97.56 110 ASN A C 1
ATOM 851 O O . ASN A 1 110 ? 0.476 -5.632 -9.100 1.00 97.56 110 ASN A O 1
ATOM 855 N N . THR A 1 111 ? 1.885 -6.470 -7.560 1.00 98.06 111 THR A N 1
ATOM 856 C CA . THR A 1 111 ? 1.307 -5.753 -6.417 1.00 98.06 111 THR A CA 1
ATOM 857 C C . THR A 1 111 ? 2.382 -5.195 -5.493 1.00 98.06 111 THR A C 1
ATOM 859 O O . THR A 1 111 ? 3.329 -5.892 -5.123 1.00 98.06 111 THR A O 1
ATOM 862 N N . ALA A 1 112 ? 2.191 -3.948 -5.071 1.00 97.56 112 ALA A N 1
ATOM 863 C CA . ALA A 1 112 ? 2.999 -3.244 -4.089 1.00 97.56 112 ALA A CA 1
ATOM 864 C C . ALA A 1 112 ? 2.153 -2.820 -2.878 1.00 97.56 112 ALA A C 1
ATOM 866 O O . ALA A 1 112 ? 1.031 -2.319 -3.022 1.00 97.56 112 ALA A O 1
ATOM 867 N N . ILE A 1 113 ? 2.713 -2.967 -1.675 1.00 97.00 113 ILE A N 1
ATOM 868 C CA . ILE A 1 113 ? 2.158 -2.389 -0.445 1.00 97.00 113 ILE A CA 1
ATOM 869 C C . ILE A 1 113 ? 2.938 -1.124 -0.117 1.00 97.00 113 ILE A C 1
ATOM 871 O O . ILE A 1 113 ? 4.060 -1.196 0.387 1.00 97.00 113 ILE A O 1
ATOM 875 N N . LEU A 1 114 ? 2.321 0.031 -0.355 1.00 96.19 114 LEU A N 1
ATOM 876 C CA . LEU A 1 114 ? 2.908 1.336 -0.049 1.00 96.19 114 LEU A CA 1
ATOM 877 C C . LEU A 1 114 ? 2.001 2.110 0.904 1.00 96.19 114 LEU A C 1
ATOM 879 O O . LEU A 1 114 ? 0.779 1.940 0.908 1.00 96.19 114 LEU A O 1
ATOM 883 N N . ARG A 1 115 ? 2.597 2.988 1.704 1.00 95.62 115 ARG A N 1
ATOM 884 C CA . ARG A 1 115 ? 1.846 3.889 2.578 1.00 95.62 115 ARG A CA 1
ATOM 885 C C . ARG A 1 115 ? 1.086 4.949 1.795 1.00 95.62 115 ARG A C 1
ATOM 887 O O . ARG A 1 115 ? 1.475 5.329 0.694 1.00 95.62 115 ARG A O 1
ATOM 894 N N . LEU A 1 116 ? 0.010 5.445 2.393 1.00 96.88 116 LEU A N 1
ATOM 895 C CA . LEU A 1 116 ? -0.680 6.618 1.893 1.00 96.88 116 LEU A CA 1
ATOM 896 C C . LEU A 1 116 ? 0.062 7.890 2.321 1.00 96.88 116 LEU A C 1
ATOM 898 O O . LEU A 1 116 ? 0.032 8.287 3.484 1.00 96.88 116 LEU A O 1
ATOM 902 N N . ASP A 1 117 ? 0.698 8.553 1.363 1.00 94.38 117 ASP A N 1
ATOM 903 C CA . ASP A 1 117 ? 1.148 9.939 1.469 1.00 94.38 117 ASP A CA 1
ATOM 904 C C . ASP A 1 117 ? 1.306 10.563 0.073 1.00 94.38 117 ASP A C 1
ATOM 906 O O . ASP A 1 117 ? 1.137 9.903 -0.954 1.00 94.38 117 ASP A O 1
ATOM 910 N N . ASN A 1 118 ? 1.572 11.870 0.027 1.00 94.75 118 ASN A N 1
ATOM 911 C CA . ASN A 1 118 ? 1.669 12.597 -1.239 1.00 94.75 118 ASN A CA 1
ATOM 912 C C . ASN A 1 118 ? 2.873 12.153 -2.082 1.00 94.75 118 ASN A C 1
ATOM 914 O O . ASN A 1 118 ? 2.806 12.248 -3.305 1.00 94.75 118 ASN A O 1
ATOM 918 N N . HIS A 1 119 ? 3.944 11.663 -1.451 1.00 92.62 119 HIS A N 1
ATOM 919 C CA . HIS A 1 119 ? 5.129 11.200 -2.160 1.00 92.62 119 HIS A CA 1
ATOM 920 C C . HIS A 1 119 ? 4.842 9.878 -2.876 1.00 92.62 119 HIS A C 1
ATOM 922 O O . HIS A 1 119 ? 5.007 9.816 -4.090 1.00 92.62 119 HIS A O 1
ATOM 928 N N . CYS A 1 120 ? 4.299 8.868 -2.186 1.00 95.25 120 CYS A N 1
ATOM 929 C CA . CYS A 1 120 ? 3.924 7.599 -2.815 1.00 95.25 120 CYS A CA 1
ATOM 930 C C . CYS A 1 120 ? 2.847 7.781 -3.898 1.00 95.25 120 CYS A C 1
ATOM 932 O O . CYS A 1 120 ? 2.935 7.156 -4.953 1.00 95.25 120 CYS A O 1
ATOM 934 N N . ILE A 1 121 ? 1.861 8.665 -3.687 1.00 97.19 121 ILE A N 1
ATOM 935 C CA . ILE A 1 121 ? 0.871 9.000 -4.727 1.00 97.19 121 ILE A CA 1
ATOM 936 C C . ILE A 1 121 ? 1.557 9.623 -5.949 1.00 97.19 121 ILE A C 1
ATOM 938 O O . ILE A 1 121 ? 1.268 9.227 -7.079 1.00 97.19 121 ILE A O 1
ATOM 942 N N . GLY A 1 122 ? 2.437 10.606 -5.734 1.00 96.69 122 GLY A N 1
ATOM 943 C CA . GLY A 1 122 ? 3.169 11.280 -6.806 1.00 96.69 122 GLY A CA 1
ATOM 944 C C . GLY A 1 122 ? 4.049 10.312 -7.592 1.00 96.69 122 GLY A C 1
ATOM 945 O O . GLY A 1 122 ? 3.964 10.274 -8.815 1.00 96.69 122 GLY A O 1
ATOM 946 N N . LEU A 1 123 ? 4.801 9.469 -6.887 1.00 95.94 123 LEU A N 1
ATOM 947 C CA . LEU A 1 123 ? 5.658 8.434 -7.453 1.00 95.94 123 LEU A CA 1
ATOM 948 C C . LEU A 1 123 ? 4.867 7.435 -8.308 1.00 95.94 123 LEU A C 1
ATOM 950 O O . LEU A 1 123 ? 5.249 7.180 -9.444 1.00 95.94 123 LEU A O 1
ATOM 954 N N . LEU A 1 124 ? 3.747 6.896 -7.809 1.00 97.19 124 LEU A N 1
ATOM 955 C CA . LEU A 1 124 ? 2.926 5.952 -8.580 1.00 97.19 124 LEU A CA 1
ATOM 956 C C . LEU A 1 124 ? 2.311 6.602 -9.824 1.00 97.19 124 LEU A C 1
ATOM 958 O O . LEU A 1 124 ? 2.223 5.963 -10.871 1.00 97.19 124 LEU A O 1
ATOM 962 N N . LYS A 1 125 ? 1.887 7.870 -9.733 1.00 97.88 125 LYS A N 1
ATOM 963 C CA . LYS A 1 125 ? 1.411 8.629 -10.901 1.00 97.88 125 LYS A CA 1
ATOM 964 C C . LYS A 1 125 ? 2.531 8.845 -11.913 1.00 97.88 125 LYS A C 1
ATOM 966 O O . LYS A 1 125 ? 2.315 8.604 -13.096 1.00 97.88 125 LYS A O 1
ATOM 971 N N . LYS A 1 126 ? 3.715 9.251 -11.449 1.00 97.75 126 LYS A N 1
ATOM 972 C CA . LYS A 1 126 ? 4.913 9.424 -12.276 1.00 97.75 126 LYS A CA 1
ATOM 973 C C . LYS A 1 126 ? 5.262 8.122 -12.997 1.00 97.75 126 LYS A C 1
ATOM 975 O O . LYS A 1 126 ? 5.370 8.119 -14.214 1.00 97.75 126 LYS A O 1
ATOM 980 N N . TYR A 1 127 ? 5.313 7.012 -12.265 1.00 97.88 127 TYR A N 1
ATOM 981 C CA . TYR A 1 127 ? 5.615 5.686 -12.799 1.00 97.88 127 TYR A CA 1
ATOM 982 C C . TYR A 1 127 ? 4.642 5.253 -13.903 1.00 97.88 127 TYR A C 1
ATOM 984 O O . TYR A 1 127 ? 5.062 4.858 -14.989 1.00 97.88 127 TYR A O 1
ATOM 992 N N . ARG A 1 128 ? 3.334 5.408 -13.667 1.00 97.62 128 ARG A N 1
ATOM 993 C CA . ARG A 1 128 ? 2.291 5.110 -14.663 1.00 97.62 128 ARG A CA 1
ATOM 994 C C . ARG A 1 128 ? 2.409 5.991 -15.906 1.00 97.62 128 ARG A C 1
ATOM 996 O O . ARG A 1 128 ? 2.312 5.488 -17.018 1.00 97.62 128 ARG A O 1
ATOM 1003 N N . ASN A 1 129 ? 2.622 7.293 -15.720 1.00 97.81 129 ASN A N 1
ATOM 1004 C CA . ASN A 1 129 ? 2.608 8.266 -16.812 1.00 97.81 129 ASN A CA 1
ATOM 1005 C C . ASN A 1 129 ? 3.886 8.242 -17.656 1.00 97.81 129 ASN A C 1
ATOM 1007 O O . ASN A 1 129 ? 3.814 8.354 -18.874 1.00 97.81 129 ASN A O 1
ATOM 1011 N N . GLU A 1 130 ? 5.049 8.141 -17.016 1.00 97.81 130 GLU A N 1
ATOM 1012 C CA . GLU A 1 130 ? 6.345 8.253 -17.691 1.00 97.81 130 GLU A CA 1
ATOM 1013 C C . GLU A 1 130 ? 6.864 6.904 -18.183 1.00 97.81 130 GLU A C 1
ATOM 1015 O O . GLU A 1 130 ? 7.604 6.860 -19.163 1.00 97.81 130 GLU A O 1
ATOM 1020 N N . ARG A 1 131 ? 6.496 5.810 -17.506 1.00 97.19 131 ARG A N 1
ATOM 1021 C CA . ARG A 1 131 ? 7.070 4.481 -17.754 1.00 97.19 131 ARG A CA 1
ATOM 1022 C C . ARG A 1 131 ? 6.042 3.415 -18.134 1.00 97.19 131 ARG A C 1
ATOM 1024 O O . ARG A 1 131 ? 6.410 2.291 -18.447 1.00 97.19 131 ARG A O 1
ATOM 1031 N N . GLY A 1 132 ? 4.751 3.762 -18.132 1.00 96.50 132 GLY A N 1
ATOM 1032 C CA . GLY A 1 132 ? 3.667 2.838 -18.479 1.00 96.50 132 GLY A CA 1
ATOM 1033 C C . GLY A 1 132 ? 3.419 1.743 -17.437 1.00 96.50 132 GLY A C 1
ATOM 1034 O O . GLY A 1 132 ? 2.741 0.765 -17.741 1.00 96.50 132 GLY A O 1
ATOM 1035 N N . GLY A 1 133 ? 3.963 1.896 -16.225 1.00 95.75 133 GLY A N 1
ATOM 1036 C CA . GLY A 1 133 ? 3.890 0.886 -15.173 1.00 95.75 133 GLY A CA 1
ATOM 1037 C C . GLY A 1 133 ? 2.462 0.575 -14.720 1.00 95.75 133 GLY A C 1
ATOM 1038 O O . GLY A 1 133 ? 1.629 1.475 -14.588 1.00 95.75 133 GLY A O 1
ATOM 1039 N N . GLY A 1 134 ? 2.180 -0.697 -14.446 1.00 95.56 134 GLY A N 1
ATOM 1040 C CA . GLY A 1 134 ? 0.844 -1.225 -14.151 1.00 95.56 134 GLY A CA 1
ATOM 1041 C C . GLY A 1 134 ? 0.677 -1.775 -12.735 1.00 95.56 134 GLY A C 1
ATOM 1042 O O . GLY A 1 134 ? -0.381 -2.329 -12.419 1.00 95.56 134 GLY A O 1
ATOM 1043 N N . ILE A 1 135 ? 1.689 -1.625 -11.872 1.00 97.50 135 ILE A N 1
ATOM 1044 C CA . ILE A 1 135 ? 1.696 -2.274 -10.561 1.00 97.50 135 ILE A CA 1
ATOM 1045 C C . ILE A 1 135 ? 0.482 -1.867 -9.708 1.00 97.50 135 ILE A C 1
ATOM 1047 O O . ILE A 1 135 ? 0.154 -0.684 -9.528 1.00 97.50 135 ILE A O 1
ATOM 1051 N N . GLN A 1 136 ? -0.208 -2.872 -9.169 1.00 98.38 136 GLN A N 1
ATOM 1052 C CA . GLN A 1 136 ? -1.343 -2.679 -8.274 1.00 98.38 136 GLN A CA 1
ATOM 1053 C C . GLN A 1 136 ? -0.857 -2.127 -6.937 1.00 98.38 136 GLN A C 1
ATOM 1055 O O . GLN A 1 136 ? 0.171 -2.550 -6.412 1.00 98.38 136 GLN A O 1
ATOM 1060 N N . TRP A 1 137 ? -1.626 -1.216 -6.348 1.00 98.44 137 TRP A N 1
ATOM 1061 C CA . TRP A 1 137 ? -1.280 -0.612 -5.067 1.00 98.44 137 TRP A CA 1
ATOM 1062 C C . TRP A 1 137 ? -2.293 -0.979 -3.986 1.00 98.44 137 TRP A C 1
ATOM 1064 O O . TRP A 1 137 ? -3.484 -0.694 -4.119 1.00 98.44 137 TRP A O 1
ATOM 1074 N N . ILE A 1 138 ? -1.804 -1.576 -2.898 1.00 98.38 138 ILE A N 1
ATOM 1075 C CA . ILE A 1 138 ? -2.543 -1.730 -1.645 1.00 98.38 138 ILE A CA 1
ATOM 1076 C C . ILE A 1 138 ? -2.025 -0.683 -0.654 1.00 98.38 138 ILE A C 1
ATOM 1078 O O . ILE A 1 138 ? -0.852 -0.697 -0.266 1.00 98.38 138 ILE A O 1
ATOM 1082 N N . ALA A 1 139 ? -2.902 0.230 -0.244 1.00 98.25 139 ALA A N 1
ATOM 1083 C CA . ALA A 1 139 ? -2.550 1.374 0.583 1.00 98.25 139 ALA A CA 1
ATOM 1084 C C . ALA A 1 139 ? -2.573 1.048 2.082 1.00 98.25 139 ALA A C 1
ATOM 1086 O O . ALA A 1 139 ? -3.579 0.585 2.618 1.00 98.25 139 ALA A O 1
ATOM 1087 N N . GLN A 1 140 ? -1.489 1.367 2.786 1.00 97.81 140 GLN A N 1
ATOM 1088 C CA . GLN A 1 140 ? -1.517 1.456 4.247 1.00 97.81 140 GLN A CA 1
ATOM 1089 C C . GLN A 1 140 ? -2.095 2.812 4.665 1.00 97.81 140 GLN A C 1
ATOM 1091 O O . GLN A 1 140 ? -1.506 3.849 4.350 1.00 97.81 140 GLN A O 1
ATOM 1096 N N . ILE A 1 141 ? -3.202 2.797 5.405 1.00 98.12 141 ILE A N 1
ATOM 1097 C CA . ILE A 1 141 ? -3.898 3.996 5.890 1.00 98.12 141 ILE A CA 1
ATOM 1098 C C . ILE A 1 141 ? -3.842 4.115 7.418 1.00 98.12 141 ILE A C 1
ATOM 1100 O O . ILE A 1 141 ? -3.642 3.135 8.141 1.00 98.12 141 ILE A O 1
ATOM 1104 N N . LYS A 1 142 ? -4.043 5.326 7.926 1.00 97.44 142 LYS A N 1
ATOM 1105 C CA . LYS A 1 142 ? -4.068 5.696 9.341 1.00 97.44 142 LYS A CA 1
ATOM 1106 C C . LYS A 1 142 ? -5.368 6.436 9.650 1.00 97.44 142 LYS A C 1
ATOM 1108 O O . LYS A 1 142 ? -5.468 7.652 9.509 1.00 97.44 142 LYS A O 1
ATOM 1113 N N . ILE A 1 143 ? -6.362 5.682 10.102 1.00 96.94 143 ILE A N 1
ATOM 1114 C CA . ILE A 1 143 ? -7.654 6.232 10.523 1.00 96.94 143 ILE A CA 1
ATOM 1115 C C . ILE A 1 143 ? -7.546 6.986 11.856 1.00 96.94 143 ILE A C 1
ATOM 1117 O O . ILE A 1 143 ? -6.636 6.745 12.655 1.00 96.94 143 ILE A O 1
ATOM 1121 N N . LYS A 1 144 ? -8.500 7.882 12.114 1.00 96.81 144 LYS A N 1
ATOM 1122 C CA . LYS A 1 144 ? -8.640 8.629 13.373 1.00 96.81 144 LYS A CA 1
ATOM 1123 C C . LYS A 1 144 ? -10.046 8.424 13.926 1.00 96.81 144 LYS A C 1
ATOM 1125 O O . LYS A 1 144 ? -10.982 8.247 13.163 1.00 96.81 144 LYS A O 1
ATOM 1130 N N . GLU A 1 145 ? -10.231 8.525 15.240 1.00 93.69 145 GLU A N 1
ATOM 1131 C CA . GLU A 1 145 ? -11.547 8.294 15.873 1.00 93.69 145 GLU A CA 1
ATOM 1132 C C . GLU A 1 145 ? -12.662 9.185 15.293 1.00 93.69 145 GLU A C 1
ATOM 1134 O O . GLU A 1 145 ? -13.792 8.740 15.123 1.00 93.69 145 GLU A O 1
ATOM 1139 N N . LYS A 1 146 ? -12.326 10.432 14.934 1.00 95.88 146 LYS A N 1
ATOM 1140 C CA . LYS A 1 146 ? -13.254 11.403 14.330 1.00 95.88 146 LYS A CA 1
ATOM 1141 C C . LYS A 1 146 ? -13.322 11.337 12.800 1.00 95.88 146 LYS A C 1
ATOM 1143 O O . LYS A 1 146 ? -14.114 12.058 12.206 1.00 95.88 146 LYS A O 1
ATOM 1148 N N . ASP A 1 147 ? -12.476 10.527 12.166 1.00 96.62 147 ASP A N 1
ATOM 1149 C CA . ASP A 1 147 ? -12.410 10.388 10.713 1.00 96.62 147 ASP A CA 1
ATOM 1150 C C . ASP A 1 147 ? -11.867 9.009 10.319 1.00 96.62 147 ASP A C 1
ATOM 1152 O O . ASP A 1 14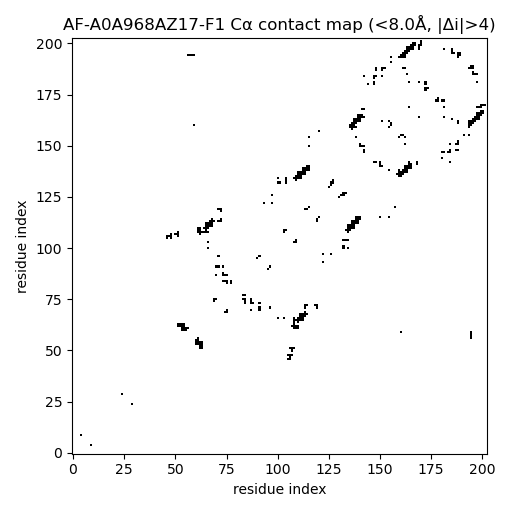7 ? -10.657 8.753 10.301 1.00 96.62 147 ASP A O 1
ATOM 1156 N N . LEU A 1 148 ? -12.801 8.117 9.998 1.00 97.19 148 LEU A N 1
ATOM 1157 C CA . LEU A 1 148 ? -12.515 6.729 9.648 1.00 97.19 148 LEU A CA 1
ATOM 1158 C C . LEU A 1 148 ? -12.328 6.516 8.140 1.00 97.19 148 LEU A C 1
ATOM 1160 O O . LEU A 1 148 ? -11.931 5.427 7.735 1.00 97.19 148 LEU A O 1
ATOM 1164 N N . THR A 1 149 ? -12.637 7.514 7.303 1.00 97.94 149 THR A N 1
ATOM 1165 C CA . THR A 1 149 ? -12.913 7.275 5.872 1.00 97.94 149 THR A CA 1
ATOM 1166 C C . THR A 1 149 ? -12.058 8.099 4.920 1.00 97.94 149 THR A C 1
ATOM 1168 O O . THR A 1 149 ? -11.759 7.614 3.827 1.00 97.94 149 THR A O 1
ATOM 1171 N N . SER A 1 150 ? -11.600 9.295 5.307 1.00 98.19 150 SER A N 1
ATOM 1172 C CA . SER A 1 150 ? -10.928 10.204 4.366 1.00 98.19 150 SER A CA 1
ATOM 1173 C C . SER A 1 150 ? -9.655 9.616 3.763 1.00 98.19 150 SER A C 1
ATOM 1175 O O . SER A 1 150 ? -9.399 9.792 2.574 1.00 98.19 150 SER A O 1
ATOM 1177 N N . GLU A 1 151 ? -8.860 8.885 4.549 1.00 98.31 151 GLU A N 1
ATOM 1178 C CA . GLU A 1 151 ? -7.643 8.247 4.037 1.00 98.31 151 GLU A CA 1
ATOM 1179 C C . GLU A 1 151 ? -7.954 7.108 3.061 1.00 98.31 151 GLU A C 1
ATOM 1181 O O . GLU A 1 151 ? -7.358 7.043 1.986 1.00 98.31 151 GLU A O 1
ATOM 1186 N N . ALA A 1 152 ? -8.931 6.254 3.383 1.00 98.31 152 ALA A N 1
ATOM 1187 C CA . ALA A 1 152 ? -9.389 5.210 2.469 1.00 98.31 152 ALA A CA 1
ATOM 1188 C C . ALA A 1 152 ? -9.891 5.818 1.153 1.00 98.31 152 ALA A C 1
ATOM 1190 O O . ALA A 1 152 ? -9.464 5.397 0.079 1.00 98.31 152 ALA A O 1
ATOM 1191 N N . LYS A 1 153 ? -10.724 6.864 1.236 1.00 98.44 153 LYS A N 1
ATOM 1192 C CA . LYS A 1 153 ? -11.227 7.580 0.061 1.00 98.44 153 LYS A CA 1
ATOM 1193 C C . LYS A 1 153 ? -10.077 8.142 -0.775 1.00 98.44 153 LYS A C 1
ATOM 1195 O O . LYS A 1 153 ? -10.021 7.901 -1.974 1.00 98.44 153 LYS A O 1
ATOM 1200 N N . LYS A 1 154 ? -9.114 8.818 -0.142 1.00 98.56 154 LYS A N 1
ATOM 1201 C CA . LYS A 1 154 ? -7.941 9.376 -0.827 1.00 98.56 154 LYS A CA 1
ATOM 1202 C C . LYS A 1 154 ? -7.116 8.296 -1.531 1.00 98.56 154 LYS A C 1
ATOM 1204 O O . LYS A 1 154 ? -6.652 8.535 -2.644 1.00 98.56 154 LYS A O 1
ATOM 1209 N N . ALA A 1 155 ? -6.918 7.132 -0.913 1.00 98.56 155 ALA A N 1
ATOM 1210 C CA . ALA A 1 155 ? -6.209 6.019 -1.543 1.00 98.56 155 ALA A CA 1
ATOM 1211 C C . ALA A 1 155 ? -6.947 5.518 -2.798 1.00 98.56 155 ALA A C 1
ATOM 1213 O O . ALA A 1 155 ? -6.339 5.387 -3.862 1.00 98.56 155 ALA A O 1
ATOM 1214 N N . ILE A 1 156 ? -8.261 5.307 -2.688 1.00 98.44 156 ILE A N 1
ATOM 1215 C CA . ILE A 1 156 ? -9.125 4.826 -3.778 1.00 98.44 156 ILE A CA 1
ATOM 1216 C C . ILE A 1 156 ? -9.168 5.835 -4.931 1.00 98.44 156 ILE A C 1
ATOM 1218 O O . ILE A 1 156 ? -8.916 5.460 -6.074 1.00 98.44 156 ILE A O 1
ATOM 1222 N N . ASP A 1 157 ? -9.370 7.122 -4.632 1.00 98.38 157 ASP A N 1
ATOM 1223 C CA . ASP A 1 157 ? -9.375 8.213 -5.618 1.00 98.38 157 ASP A CA 1
ATOM 1224 C C . ASP A 1 157 ? -8.041 8.309 -6.398 1.00 98.38 157 ASP A C 1
ATOM 1226 O O . ASP A 1 157 ? -7.987 8.899 -7.475 1.00 98.38 157 ASP A O 1
ATOM 1230 N N . ASN A 1 158 ? -6.947 7.742 -5.868 1.00 98.38 158 ASN A N 1
ATOM 1231 C CA . ASN A 1 158 ? -5.624 7.706 -6.506 1.00 98.38 158 ASN A CA 1
ATOM 1232 C C . ASN A 1 158 ? -5.245 6.314 -7.061 1.00 98.38 158 ASN A C 1
ATOM 1234 O O . ASN A 1 158 ? -4.081 6.068 -7.401 1.00 98.38 158 ASN A O 1
ATOM 1238 N N . GLY A 1 159 ? -6.224 5.417 -7.201 1.00 97.50 159 GLY A N 1
ATOM 1239 C CA . GLY A 1 159 ? -6.070 4.136 -7.891 1.00 97.50 159 GLY A CA 1
ATOM 1240 C C . GLY A 1 159 ? -5.497 3.011 -7.030 1.00 97.50 159 GLY A C 1
ATOM 1241 O O . GLY A 1 159 ? -4.821 2.127 -7.559 1.00 97.50 159 GLY A O 1
ATOM 1242 N N . ALA A 1 160 ? -5.713 3.042 -5.714 1.00 98.44 160 ALA A N 1
ATOM 1243 C CA . ALA A 1 160 ? -5.459 1.876 -4.872 1.00 98.44 160 ALA A CA 1
ATOM 1244 C C . ALA A 1 160 ? -6.499 0.776 -5.158 1.00 98.44 160 ALA A C 1
ATOM 1246 O O . ALA A 1 160 ? -7.699 1.044 -5.187 1.00 98.44 160 ALA A O 1
ATOM 1247 N N . VAL A 1 161 ? -6.052 -0.471 -5.318 1.00 98.38 161 VAL A N 1
ATOM 1248 C CA . VAL A 1 161 ? -6.936 -1.648 -5.475 1.00 98.38 161 VAL A CA 1
ATOM 1249 C C . VAL A 1 161 ? -7.366 -2.240 -4.131 1.00 98.38 161 VAL A C 1
ATOM 1251 O O . VAL A 1 161 ? -8.202 -3.143 -4.062 1.00 98.38 161 VAL A O 1
ATOM 1254 N N . GLY A 1 162 ? -6.772 -1.738 -3.051 1.00 98.31 162 GLY A N 1
ATOM 1255 C CA . GLY A 1 162 ? -7.048 -2.147 -1.690 1.00 98.31 162 GLY A CA 1
ATOM 1256 C C . GLY A 1 162 ? -6.492 -1.167 -0.671 1.00 98.31 162 GLY A C 1
ATOM 1257 O O . GLY A 1 162 ? -5.585 -0.391 -0.973 1.00 98.31 162 GLY A O 1
ATOM 1258 N N . ALA A 1 163 ? -7.009 -1.226 0.550 1.00 98.56 163 ALA A N 1
ATOM 1259 C CA . ALA A 1 163 ? -6.487 -0.465 1.676 1.00 98.56 163 ALA A CA 1
ATOM 1260 C C . ALA A 1 163 ? -6.544 -1.281 2.971 1.00 98.56 163 ALA A C 1
ATOM 1262 O O . ALA A 1 163 ? -7.431 -2.115 3.161 1.00 98.56 163 ALA A O 1
ATOM 1263 N N . TYR A 1 164 ? -5.607 -1.029 3.883 1.00 98.19 164 TYR A N 1
ATOM 1264 C CA . TYR A 1 164 ? -5.636 -1.612 5.220 1.00 98.19 164 TYR A CA 1
ATOM 1265 C C . TYR A 1 164 ? -5.205 -0.623 6.300 1.00 98.19 164 TYR A C 1
ATOM 1267 O O . TYR A 1 164 ? -4.341 0.230 6.081 1.00 98.19 164 TYR A O 1
ATOM 1275 N N . VAL A 1 165 ? -5.794 -0.760 7.487 1.00 98.19 165 VAL A N 1
ATOM 1276 C CA . VAL A 1 165 ? -5.441 0.056 8.656 1.00 98.19 165 VAL A CA 1
ATOM 1277 C C . VAL A 1 165 ? -4.063 -0.359 9.179 1.00 98.19 165 VAL A C 1
ATOM 1279 O O . VAL A 1 165 ? -3.830 -1.534 9.461 1.00 98.19 165 VAL A O 1
ATOM 1282 N N . HIS A 1 166 ? -3.148 0.603 9.313 1.00 96.94 166 HIS A N 1
ATOM 1283 C CA . HIS A 1 166 ? -1.798 0.413 9.847 1.00 96.94 166 HIS A CA 1
ATOM 1284 C C . HIS A 1 166 ? -1.805 -0.265 11.226 1.00 96.94 166 HIS A C 1
ATOM 1286 O O . HIS A 1 166 ? -2.567 0.139 12.102 1.00 96.94 166 HIS A O 1
ATOM 1292 N N . GLY A 1 167 ? -0.880 -1.205 11.454 1.00 95.31 167 GLY A N 1
ATOM 1293 C CA . GLY A 1 167 ? -0.844 -2.036 12.665 1.00 95.31 167 GLY A CA 1
ATOM 1294 C C . GLY A 1 167 ? -0.802 -1.245 13.965 1.00 95.31 167 GLY A C 1
ATOM 1295 O O . GLY A 1 167 ? -1.635 -1.440 14.838 1.00 95.31 167 GLY A O 1
ATOM 1296 N N . GLY A 1 168 ? 0.073 -0.242 14.064 1.00 94.81 168 GLY A N 1
ATOM 1297 C CA . GLY A 1 168 ? 0.137 0.593 15.271 1.00 94.81 168 GLY A CA 1
ATOM 1298 C C . GLY A 1 168 ? -1.138 1.409 15.532 1.00 94.81 168 GLY A C 1
ATOM 1299 O O . GLY A 1 168 ? -1.428 1.741 16.678 1.00 94.81 168 GLY A O 1
ATOM 1300 N N . VAL A 1 169 ? -1.908 1.728 14.482 1.00 96.06 169 VAL A N 1
ATOM 1301 C CA . VAL A 1 169 ? -3.210 2.399 14.628 1.00 96.06 169 VAL A CA 1
ATOM 1302 C C . VAL A 1 169 ? -4.263 1.383 15.058 1.00 96.06 169 VAL A C 1
ATOM 1304 O O . VAL A 1 169 ? -4.973 1.633 16.027 1.00 96.06 169 VAL A O 1
ATOM 1307 N N . ALA A 1 170 ? -4.324 0.228 14.395 1.00 97.12 170 ALA A N 1
ATOM 1308 C CA . ALA A 1 170 ? -5.260 -0.840 14.727 1.00 97.12 170 ALA A CA 1
ATOM 1309 C C . ALA A 1 170 ? -5.108 -1.302 16.182 1.00 97.12 170 ALA A C 1
ATOM 1311 O O . ALA A 1 170 ? -6.074 -1.267 16.943 1.00 97.12 170 ALA A O 1
ATOM 1312 N N . ASP A 1 171 ? -3.881 -1.612 16.601 1.00 96.56 171 ASP A N 1
ATOM 1313 C CA . ASP A 1 171 ? -3.560 -2.027 17.967 1.00 96.56 171 ASP A CA 1
ATOM 1314 C C . ASP A 1 171 ? -3.994 -0.970 19.000 1.00 96.56 171 ASP A C 1
ATOM 1316 O O . ASP A 1 171 ? -4.451 -1.310 20.090 1.00 96.56 171 ASP A O 1
ATOM 1320 N N . SER A 1 172 ? -3.883 0.326 18.675 1.00 96.06 172 SER A N 1
ATOM 1321 C CA . SER A 1 172 ? -4.327 1.405 19.567 1.00 96.06 172 SER A CA 1
ATOM 1322 C C . SER A 1 172 ? -5.846 1.424 19.747 1.00 96.06 172 SER A C 1
ATOM 1324 O O . SER A 1 172 ? -6.314 1.627 20.866 1.00 96.06 172 SER A O 1
ATOM 1326 N N . PHE A 1 173 ? -6.611 1.189 18.680 1.00 96.62 173 PHE A N 1
ATOM 1327 C CA . PHE A 1 173 ? -8.071 1.095 18.749 1.00 96.62 173 PHE A CA 1
ATOM 1328 C C . PHE A 1 173 ? -8.510 -0.150 19.524 1.00 96.62 173 PHE A C 1
ATOM 1330 O O . PHE A 1 173 ? -9.399 -0.053 20.370 1.00 96.62 173 PHE A O 1
ATOM 1337 N N . VAL A 1 174 ? -7.851 -1.293 19.303 1.00 96.19 174 VAL A N 1
ATOM 1338 C CA . VAL A 1 174 ? -8.105 -2.529 20.062 1.00 96.19 174 VAL A CA 1
ATOM 1339 C C . VAL A 1 174 ? -7.870 -2.300 21.556 1.00 96.19 174 VAL A C 1
ATOM 1341 O O . VAL A 1 174 ? -8.760 -2.570 22.359 1.00 96.19 174 VAL A O 1
ATOM 1344 N N . LYS A 1 175 ? -6.731 -1.704 21.941 1.00 96.00 175 LYS A N 1
ATOM 1345 C CA . LYS A 1 175 ? -6.409 -1.391 23.349 1.00 96.00 175 LYS A CA 1
ATOM 1346 C C . LYS A 1 175 ? -7.421 -0.460 24.023 1.00 96.00 175 LYS A C 1
ATOM 1348 O O . LYS A 1 175 ? -7.589 -0.527 25.235 1.00 96.00 175 LYS A O 1
ATOM 1353 N N . LYS A 1 176 ? -8.092 0.402 23.257 1.00 96.38 176 LYS A N 1
ATOM 1354 C CA . LYS A 1 176 ? -9.145 1.309 23.746 1.00 96.38 176 LYS A CA 1
ATOM 1355 C C . LYS A 1 176 ? -10.544 0.678 23.755 1.00 96.38 176 LYS A C 1
ATOM 1357 O O . LYS A 1 176 ? -11.503 1.368 24.087 1.00 96.38 176 LYS A O 1
ATOM 1362 N N . GLY A 1 177 ? -10.693 -0.583 23.342 1.00 96.50 177 GLY A N 1
ATOM 1363 C CA . GLY A 1 177 ? -12.002 -1.227 23.180 1.00 96.50 177 GLY A CA 1
ATOM 1364 C C . GLY A 1 177 ? -12.819 -0.682 22.000 1.00 96.50 177 GLY A C 1
ATOM 1365 O O . GLY A 1 177 ? -14.026 -0.883 21.935 1.00 96.50 177 GLY A O 1
ATOM 1366 N N . GLN A 1 178 ? -12.184 0.010 21.050 1.00 96.44 178 GLN A N 1
ATOM 1367 C CA . GLN A 1 178 ? -12.833 0.699 19.926 1.00 96.44 178 GLN A CA 1
ATOM 1368 C C . GLN A 1 178 ? -12.835 -0.141 18.634 1.00 96.44 178 GLN A C 1
ATOM 1370 O O . GLN A 1 178 ? -12.722 0.397 17.530 1.00 96.44 178 GLN A O 1
ATOM 1375 N N . VAL A 1 179 ? -12.958 -1.467 18.749 1.00 96.12 179 VAL A N 1
ATOM 1376 C CA . VAL A 1 179 ? -12.897 -2.405 17.608 1.00 96.12 179 VAL A CA 1
ATOM 1377 C C . VAL A 1 179 ? -13.990 -2.120 16.570 1.00 96.12 179 VAL A C 1
ATOM 1379 O O . VAL A 1 179 ? -13.738 -2.194 15.370 1.00 96.12 179 VAL A O 1
ATOM 1382 N N . GLU A 1 180 ? -15.165 -1.673 17.013 1.00 97.44 180 GLU A N 1
ATOM 1383 C CA . GLU A 1 180 ? -16.273 -1.269 16.137 1.00 97.44 180 GLU A CA 1
ATOM 1384 C C . GLU A 1 180 ? -15.884 -0.170 15.135 1.00 97.44 180 GLU A C 1
ATOM 1386 O O . GLU A 1 180 ? -16.350 -0.154 13.995 1.00 97.44 180 GLU A O 1
ATOM 1391 N N . LEU A 1 181 ? -14.997 0.753 15.521 1.00 97.75 181 LEU A N 1
ATOM 1392 C CA . LEU A 1 181 ? -14.533 1.803 14.613 1.00 97.75 181 LEU A CA 1
ATOM 1393 C C . LEU A 1 181 ? -13.585 1.247 13.537 1.00 97.75 181 LEU A C 1
ATOM 1395 O O . LEU A 1 181 ? -13.610 1.730 12.404 1.00 97.75 181 LEU A O 1
ATOM 1399 N N . LEU A 1 182 ? -12.796 0.209 13.853 1.00 97.06 182 LEU A N 1
ATOM 1400 C CA . LEU A 1 182 ? -12.001 -0.516 12.854 1.00 97.06 182 LEU A CA 1
ATOM 1401 C C . LEU A 1 182 ? -12.911 -1.246 11.864 1.00 97.06 182 LEU A C 1
ATOM 1403 O O . LEU A 1 182 ? -12.681 -1.155 10.659 1.00 97.06 182 LEU A O 1
ATOM 1407 N N . GLY A 1 183 ? -13.963 -1.905 12.361 1.00 97.69 183 GLY A N 1
ATOM 1408 C CA . GLY A 1 183 ? -14.991 -2.543 11.533 1.00 97.69 183 GLY A CA 1
ATOM 1409 C C . GLY A 1 183 ? -15.601 -1.561 10.533 1.00 97.69 183 GLY A C 1
ATOM 1410 O O . GLY A 1 183 ? -15.524 -1.786 9.327 1.00 97.69 183 GLY A O 1
ATOM 1411 N N . LYS A 1 184 ? -16.064 -0.399 11.012 1.00 98.19 184 LYS A N 1
ATOM 1412 C CA . LYS A 1 184 ? -16.615 0.673 10.161 1.00 98.19 184 LYS A CA 1
ATOM 1413 C C . LYS A 1 184 ? -15.637 1.164 9.091 1.00 98.19 184 LYS A C 1
ATOM 1415 O O . LYS A 1 184 ? -16.049 1.422 7.961 1.00 98.19 184 LYS A O 1
ATOM 1420 N N . ALA A 1 185 ? -14.350 1.290 9.419 1.00 98.06 185 ALA A N 1
ATOM 1421 C CA . ALA A 1 185 ? -13.333 1.669 8.439 1.00 98.06 185 ALA A CA 1
ATOM 1422 C C . ALA A 1 185 ? -13.156 0.592 7.353 1.00 98.06 185 ALA A C 1
ATOM 1424 O O . ALA A 1 185 ? -13.105 0.914 6.165 1.00 98.06 185 ALA A O 1
ATOM 1425 N N . VAL A 1 186 ? -13.103 -0.689 7.737 1.00 98.19 186 VAL A N 1
ATOM 1426 C CA . VAL A 1 186 ? -13.006 -1.815 6.791 1.00 98.19 186 VAL A CA 1
ATOM 1427 C C . VAL A 1 186 ? -14.254 -1.923 5.916 1.00 98.19 186 VAL A C 1
ATOM 1429 O O . VAL A 1 186 ? -14.132 -2.156 4.711 1.00 98.19 186 VAL A O 1
ATOM 1432 N N . ASP A 1 187 ? -15.438 -1.723 6.489 1.00 98.44 187 ASP A N 1
ATOM 1433 C CA . ASP A 1 187 ? -16.701 -1.751 5.754 1.00 98.44 18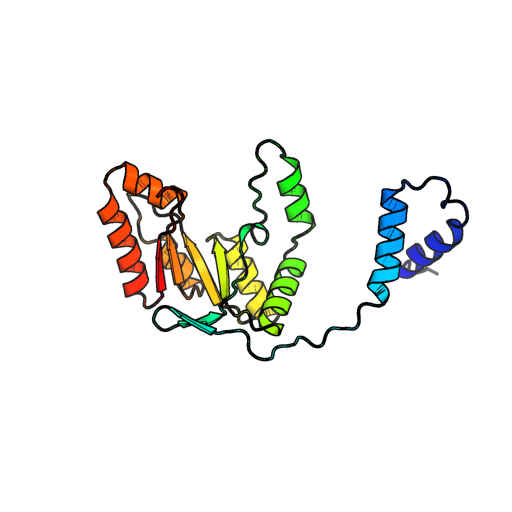7 ASP A CA 1
ATOM 1434 C C . ASP A 1 187 ? -16.756 -0.643 4.708 1.00 98.44 187 ASP A C 1
ATOM 1436 O O . ASP A 1 187 ? -17.080 -0.919 3.554 1.00 98.44 187 ASP A O 1
ATOM 1440 N N . PHE A 1 188 ? -16.347 0.580 5.057 1.00 98.56 188 PHE A N 1
ATOM 1441 C CA . PHE A 1 188 ? -16.243 1.674 4.092 1.00 98.56 188 PHE A CA 1
ATOM 1442 C C . PHE A 1 188 ? -15.313 1.319 2.919 1.00 98.56 188 PHE A C 1
ATOM 1444 O O . PHE A 1 188 ? -15.661 1.555 1.760 1.00 98.56 188 PHE A O 1
ATOM 1451 N N . ILE A 1 189 ? -14.152 0.707 3.186 1.00 98.19 189 ILE A N 1
ATOM 1452 C CA . ILE A 1 189 ? -13.220 0.272 2.130 1.00 98.19 189 ILE A CA 1
ATOM 1453 C C . ILE A 1 189 ? -13.907 -0.738 1.196 1.00 98.19 189 ILE A C 1
ATOM 1455 O O . ILE A 1 189 ? -13.907 -0.559 -0.024 1.00 98.19 189 ILE A O 1
ATOM 1459 N N . LYS A 1 190 ? -14.556 -1.764 1.758 1.00 97.38 190 LYS A N 1
ATOM 1460 C CA . LYS A 1 190 ? -15.243 -2.815 0.987 1.00 97.38 190 LYS A CA 1
ATOM 1461 C C . LYS A 1 190 ? -16.452 -2.291 0.206 1.00 97.38 190 LYS A C 1
ATOM 1463 O O . LYS A 1 190 ? -16.672 -2.724 -0.924 1.00 97.38 190 LYS A O 1
ATOM 1468 N N . GLN A 1 191 ? -17.210 -1.343 0.761 1.00 98.06 191 GLN A N 1
ATOM 1469 C CA . GLN A 1 191 ? -18.340 -0.687 0.084 1.00 98.06 191 GLN A CA 1
ATOM 1470 C C . GLN A 1 191 ? -17.903 0.041 -1.195 1.00 98.06 191 GLN A C 1
ATOM 1472 O O . GLN A 1 191 ? -18.659 0.095 -2.164 1.00 98.06 191 GLN A O 1
ATOM 1477 N N . ASN A 1 192 ? -16.657 0.518 -1.244 1.00 97.75 192 ASN A N 1
ATOM 1478 C CA . ASN A 1 192 ? -16.055 1.118 -2.434 1.00 97.75 192 ASN A CA 1
ATOM 1479 C C . ASN A 1 192 ? -15.444 0.086 -3.407 1.00 97.75 192 ASN A C 1
ATOM 1481 O O . ASN A 1 192 ? -14.707 0.455 -4.318 1.00 97.75 192 ASN A O 1
ATOM 1485 N N . LYS A 1 193 ? -15.773 -1.207 -3.256 1.00 96.06 193 LYS A N 1
ATOM 1486 C CA . LYS A 1 193 ? -15.415 -2.310 -4.173 1.00 96.06 193 LYS A CA 1
ATOM 1487 C C . LYS A 1 193 ? -13.910 -2.578 -4.318 1.00 96.06 193 LYS A C 1
ATOM 1489 O O . LYS A 1 193 ? -13.491 -3.213 -5.287 1.00 96.06 193 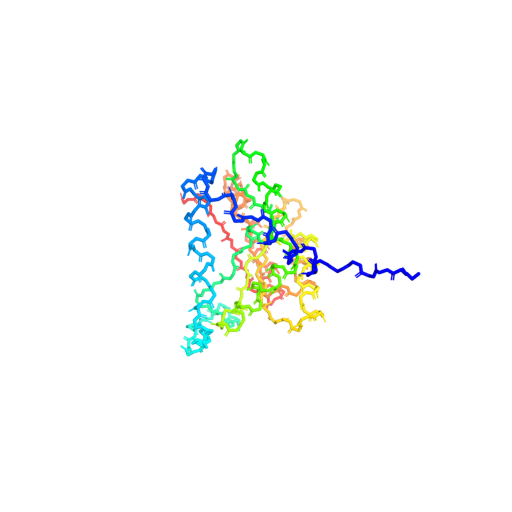LYS A O 1
ATOM 1494 N N . VAL A 1 194 ? -13.115 -2.150 -3.341 1.00 97.50 194 VAL A N 1
ATOM 1495 C CA . VAL A 1 194 ? -11.693 -2.494 -3.204 1.00 97.50 194 VAL A CA 1
ATOM 1496 C C . VAL A 1 194 ? -11.496 -3.446 -2.024 1.00 97.50 194 VAL A C 1
ATOM 1498 O O . VAL A 1 194 ? -12.358 -3.552 -1.146 1.00 97.50 194 VAL A O 1
ATOM 1501 N N . ILE A 1 195 ? -10.374 -4.169 -1.978 1.00 97.88 195 ILE A N 1
ATOM 1502 C CA . ILE A 1 195 ? -10.120 -5.074 -0.847 1.00 97.88 195 ILE A CA 1
ATOM 1503 C C . ILE A 1 195 ? -9.782 -4.281 0.425 1.00 97.88 195 ILE A C 1
ATOM 1505 O O . ILE A 1 195 ? -9.029 -3.310 0.385 1.00 97.88 195 ILE A O 1
ATOM 1509 N N . GLY A 1 196 ? -10.344 -4.698 1.560 1.00 97.56 196 GLY A N 1
ATOM 1510 C CA . GLY A 1 196 ? -10.173 -4.035 2.854 1.00 97.56 196 GLY A CA 1
ATOM 1511 C C . GLY A 1 196 ? -9.597 -4.968 3.910 1.00 97.56 196 GLY A C 1
ATOM 1512 O O . GLY A 1 196 ? -10.004 -6.130 3.985 1.00 97.56 196 GLY A O 1
ATOM 1513 N N . GLY A 1 197 ? -8.683 -4.460 4.739 1.00 96.94 197 GLY A N 1
ATOM 1514 C CA . GLY A 1 197 ? -8.059 -5.234 5.812 1.00 96.94 197 GLY A CA 1
ATOM 1515 C C . GLY A 1 197 ? -7.537 -4.398 6.979 1.00 96.94 197 GLY A C 1
ATOM 1516 O O . GLY A 1 197 ? -7.687 -3.177 7.030 1.00 96.94 197 GLY A O 1
ATOM 1517 N N . VAL A 1 198 ? -6.897 -5.078 7.924 1.00 97.25 198 VAL A N 1
ATOM 1518 C CA . VAL A 1 198 ? -6.280 -4.500 9.122 1.00 97.25 198 VAL A CA 1
ATOM 1519 C C . VAL A 1 198 ? -4.942 -5.205 9.331 1.00 97.25 198 VAL A C 1
ATOM 1521 O O . VAL A 1 198 ? -4.872 -6.424 9.196 1.00 97.25 198 VAL A O 1
ATOM 1524 N N . ALA A 1 199 ? -3.880 -4.453 9.614 1.00 95.81 199 ALA A N 1
ATOM 1525 C CA . ALA A 1 199 ? -2.622 -5.016 10.100 1.00 95.81 199 ALA A CA 1
ATOM 1526 C C . ALA A 1 199 ? -2.611 -5.012 11.635 1.00 95.81 199 ALA A C 1
ATOM 1528 O O . ALA A 1 199 ? -3.338 -4.236 12.246 1.00 95.81 199 ALA A O 1
ATOM 1529 N N . GLY A 1 200 ? -1.761 -5.829 12.251 1.00 92.88 200 GLY A N 1
ATOM 1530 C CA . GLY A 1 200 ? -1.549 -5.838 13.699 1.00 92.88 200 GLY A CA 1
ATOM 1531 C C . GLY A 1 200 ? -0.080 -6.075 14.020 1.00 92.88 200 GLY A C 1
ATOM 1532 O O . GLY A 1 200 ? 0.613 -6.753 13.256 1.00 92.88 200 GLY A O 1
ATOM 1533 N N . HIS A 1 201 ? 0.409 -5.481 15.107 1.00 90.44 201 HIS A N 1
ATOM 1534 C CA . HIS A 1 201 ? 1.744 -5.790 15.642 1.00 90.44 201 HIS A CA 1
ATOM 1535 C C . HIS A 1 201 ? 1.664 -6.637 16.913 1.00 90.44 201 HIS A C 1
ATOM 1537 O O . HIS A 1 201 ? 2.609 -7.352 17.235 1.00 90.44 201 HIS A O 1
ATOM 1543 N N . SER A 1 202 ? 0.545 -6.535 17.626 1.00 77.69 202 SER A N 1
ATOM 1544 C CA . SER A 1 202 ? 0.266 -7.254 18.863 1.00 77.69 202 SER A CA 1
ATOM 1545 C C . SER A 1 202 ? -0.731 -8.376 18.564 1.00 77.69 202 SER A C 1
ATOM 1547 O O . SER A 1 202 ? -1.758 -8.118 17.935 1.00 77.69 202 SER A O 1
ATOM 1549 N N . VAL A 1 203 ? -0.408 -9.602 18.982 1.00 55.25 203 VAL A N 1
ATOM 1550 C CA . VAL A 1 203 ? -1.318 -10.762 18.958 1.00 55.25 203 VAL A CA 1
ATOM 1551 C C . VAL A 1 203 ? -1.969 -10.898 20.324 1.00 55.25 203 VAL A C 1
ATOM 1553 O O . VAL A 1 203 ? -1.225 -10.741 21.320 1.00 55.25 203 VAL A O 1
#

Secondary structure (DSSP, 8-state):
------HHHHHHHHHHTTTT-TTS--HHHHHHHHHHHHHTT--------S---EEEETTEEEESS-EESTTTTT----TT-THHHHHHHHHS-HHHHHHHHHHHHHTT--EEEEE-SHHHHHHHHHHHHHH----EEEEEE--BTTBSSHHHHHHHHTTEEEEEE-HHHHHHHHHTT-HHHHHHHHHHHHHTTSEEEE--S--

Radius of gyration: 22.79 Å; Cα contacts (8 Å, |Δi|>4): 244; chains: 1; bounding box: 68×46×53 Å

pLDDT: mean 83.72, std 18.81, range [35.44, 98.56]

Foldseek 3Di:
DDDDDDPVVVVVVVVVPCPPPPVPDDPVRVVVVVVVVVVVPPPPPQQPLPDQDWDDDQHDIFGPDAAEACLVVLHDPPPPPPCSSVVSCVVNDLVNVLVVLVVCVSNPGQEYEHEDDPSVLVSVVCSCPVPVGRHAYEYADAADPVGLEPSLVSCVVSRHLHYEYEAVRCVVCVVVVNVVSNVVSQVNNVVSVHHYYYDHPDD

Nearest PDB structures (foldseek):
  3nwr-assembly1_A-2  TM=5.566E-01  e=2.652E-02  Paraburkholderia fungorum
  3a13-assembly2_H  TM=4.968E-01  e=9.457E-02  Thermococcus kodakarensis KOD1
  3qfw-assembly1_A  TM=5.588E-01  e=9.324E-01  Rhodopseudomonas palustris BisB18
  1h5q-assembly2_F  TM=3.720E-01  e=7.705E-01  Agaricus bisporus
  5wva-assembly1_A-2  TM=3.240E-01  e=2.578E+00  Serratia marcescens

Mean predicted aligned error: 12.47 Å